Protein AF-A0A972VCJ9-F1 (afdb_monomer)

Solvent-accessible surface area (backbone atoms only — not comparable to full-atom values): 18725 Å² total; per-residue (Å²): 138,86,74,81,69,50,76,70,56,51,54,51,51,51,55,51,44,74,76,28,70,65,58,47,51,54,53,50,50,53,52,50,52,51,52,53,62,70,66,52,82,84,74,77,78,60,74,62,55,61,54,49,53,48,52,52,50,52,49,38,54,71,68,65,64,53,86,78,82,66,80,87,76,95,75,56,68,71,59,53,57,54,52,53,53,56,53,51,52,54,52,52,52,50,51,54,51,50,51,52,53,48,57,68,73,51,82,74,85,86,81,79,92,74,88,81,76,90,72,78,78,67,86,78,72,81,79,89,64,55,53,50,37,36,39,40,38,26,17,78,58,45,73,60,55,53,53,50,50,54,49,50,35,56,74,68,69,36,62,90,34,45,50,77,47,83,50,95,71,34,42,39,35,43,33,52,43,46,58,67,58,51,47,52,52,45,57,60,46,54,80,55,50,86,60,42,82,44,35,35,34,30,43,58,70,84,51,93,88,48,60,51,69,21,50,70,53,47,62,68,57,52,48,51,49,69,67,44,81,51,68,66,60,30,50,53,49,45,53,52,49,23,53,51,36,51,53,54,52,52,55,60,74,59,58,85,77,73,88,79,82,81,86,84,84,88,81,89,76,81,84,79,86,80,82,90,77,79,89,80,81,87,78,88,74,93,68,83,80,65,83,76,51,38,32,39,39,36,39,36,41,33,54,49,87,127

Mean predicted aligned error: 19.42 Å

Radius of gyration: 29.72 Å; Cα contacts (8 Å, |Δi|>4): 244; chains: 1; bounding box: 79×83×61 Å

Nearest PDB structures (foldseek):
  6gre-assembly1_A  TM=2.446E-01  e=2.804E+00  Arabidopsis thaliana
  7pnw-assembly1_I  TM=1.700E-01  e=5.428E+00  Mus musculus
  3j9m-assembly1_AI  TM=1.291E-01  e=6.120E+00  Homo sapiens

Foldseek 3Di:
DPPPDDPVRVVVVVVVVVVDPVSVVVVVVVVVVVVVVVPPDPDDDPPVVVVVVVVVVVVCVVVVVPPPPDDDDVPPPVVVVVVVVVVVVVVVVVVVVVVVVVPVVDDDDDDDDDDDDDDDDDPDDQPLAAWEKEKEFEAQPQVVVVVLLVVQCVVLVQPVQWDWDDDDQKIKIWGKDFLVSVLSSLVSCLVCNVRTPWIWMWGDLSPPPDTQIQIPDHSVLVSVLNPDLDSVVSVVSSVVNSVVVVVVVVVVVPPPPPPDDDDDDDDDDDDDDDDDDDDDDDDDDDDPDDNNRIHTYMYMYGYDDD

Sequence (306 aa):
MDGELDSRQSVELKRLLENSSELRGRLRCLKNVRNLAHHLPREDAPVELSQQIRSMLERKALFGEGLDRSEGTRRVSTVLFQKIRAFAAILALGAVLSLLVYSIVSPVDPASESPVADKKLGPVMPIQGPMRGKLELVCAAMPSVDSFLMRSVQFNDLSSCVQRENLAGRSLYYVSCHREDVKHLLSALNSVWHQFDETAFYVNTGELGEMIRVSGASVSQVASLINEQDVRKRIEHAKLESVRNSMRSATDSGSMMASLEDKMTLSALPPRPMLTSGEPNRTSMSESPEPCDRVELTIVLRQSPM

Structure (mmCIF, N/CA/C/O backbone):
data_AF-A0A972VCJ9-F1
#
_entry.id   AF-A0A972VCJ9-F1
#
loop_
_atom_site.group_PDB
_atom_site.id
_atom_site.type_symbol
_atom_site.label_atom_id
_atom_site.label_alt_id
_atom_site.label_comp_id
_atom_site.label_asym_id
_atom_site.label_entity_id
_atom_site.label_seq_id
_atom_site.pdbx_PDB_ins_code
_atom_site.Cartn_x
_atom_site.Cartn_y
_atom_site.Cartn_z
_atom_site.occupancy
_atom_site.B_iso_or_equiv
_atom_site.auth_seq_id
_atom_site.auth_comp_id
_atom_site.auth_asym_id
_atom_site.auth_atom_id
_atom_site.pdbx_PDB_model_num
ATOM 1 N N . MET A 1 1 ? 14.927 -27.083 -16.682 1.00 70.62 1 MET A N 1
ATOM 2 C CA . MET A 1 1 ? 14.755 -27.326 -15.231 1.00 70.62 1 MET A CA 1
ATOM 3 C C . MET A 1 1 ? 13.668 -28.365 -15.024 1.00 70.62 1 MET A C 1
ATOM 5 O O . MET A 1 1 ? 13.943 -29.343 -14.339 1.00 70.62 1 MET A O 1
ATOM 9 N N . ASP A 1 2 ? 12.545 -28.204 -15.722 1.00 85.06 2 ASP A N 1
ATOM 10 C CA . ASP A 1 2 ? 11.392 -29.120 -15.684 1.00 85.06 2 ASP A CA 1
ATOM 11 C C . ASP A 1 2 ? 11.298 -30.036 -16.917 1.00 85.06 2 ASP A C 1
ATOM 13 O O . ASP A 1 2 ? 10.346 -30.779 -17.088 1.00 85.06 2 ASP A O 1
ATOM 17 N N . GLY A 1 3 ? 12.311 -30.000 -17.790 1.00 87.94 3 GLY A N 1
ATOM 18 C CA . GLY A 1 3 ? 12.356 -30.808 -19.015 1.00 87.94 3 GLY A CA 1
ATOM 19 C C . GLY A 1 3 ? 11.474 -30.294 -20.158 1.00 87.94 3 GLY A C 1
ATOM 20 O O . GLY A 1 3 ? 11.526 -30.862 -21.236 1.00 87.94 3 GLY A O 1
ATOM 21 N N . GLU A 1 4 ? 10.732 -29.202 -19.962 1.00 93.50 4 GLU A N 1
ATOM 22 C CA . GLU A 1 4 ? 9.749 -28.695 -20.937 1.00 93.50 4 GLU A CA 1
ATOM 23 C C . GLU A 1 4 ? 10.330 -27.859 -22.091 1.00 93.50 4 GLU A C 1
ATOM 25 O O . GLU A 1 4 ? 9.592 -27.402 -22.959 1.00 93.50 4 GLU A O 1
ATOM 30 N N . LEU A 1 5 ? 11.643 -27.618 -22.111 1.00 90.06 5 LEU A N 1
ATOM 31 C CA . LEU A 1 5 ? 12.263 -26.811 -23.165 1.00 90.06 5 LEU A CA 1
ATOM 32 C C . LEU A 1 5 ? 12.495 -27.653 -24.419 1.00 90.06 5 LEU A C 1
ATOM 34 O O . LEU A 1 5 ? 13.179 -28.675 -24.359 1.00 90.06 5 LEU A O 1
ATOM 38 N N . ASP A 1 6 ? 12.006 -27.165 -25.558 1.00 94.56 6 ASP A N 1
ATOM 39 C CA . ASP A 1 6 ? 12.301 -27.759 -26.861 1.00 94.56 6 ASP A CA 1
ATOM 40 C C . ASP A 1 6 ? 13.791 -27.594 -27.229 1.00 94.56 6 ASP A C 1
ATOM 42 O O . ASP A 1 6 ? 14.488 -26.667 -26.796 1.00 94.56 6 ASP A O 1
ATOM 46 N N . SER A 1 7 ? 14.280 -28.499 -28.076 1.00 93.44 7 SER A N 1
ATOM 47 C CA . SER A 1 7 ? 15.636 -28.535 -28.623 1.00 93.44 7 SER A CA 1
ATOM 48 C C . SER A 1 7 ? 16.102 -27.164 -29.131 1.00 93.44 7 SER A C 1
ATOM 50 O O . SER A 1 7 ? 17.186 -26.709 -28.756 1.00 93.44 7 SER A O 1
ATOM 52 N N . ARG A 1 8 ? 15.261 -26.441 -29.881 1.00 93.38 8 ARG A N 1
ATOM 53 C CA . ARG A 1 8 ? 15.575 -25.102 -30.403 1.00 93.38 8 ARG A CA 1
ATOM 54 C C . ARG A 1 8 ? 15.705 -24.049 -29.299 1.00 93.38 8 ARG A C 1
ATOM 56 O O . ARG A 1 8 ? 16.649 -23.260 -29.308 1.00 93.38 8 ARG A O 1
ATOM 63 N N . GLN A 1 9 ? 14.799 -24.071 -28.324 1.00 93.25 9 GLN A N 1
ATOM 64 C CA . GLN A 1 9 ? 14.796 -23.139 -27.191 1.00 93.25 9 GLN A CA 1
ATOM 65 C C . GLN A 1 9 ? 16.005 -23.362 -26.276 1.00 93.25 9 GLN A C 1
ATOM 67 O O . GLN A 1 9 ? 16.556 -22.410 -25.728 1.00 93.25 9 GLN A O 1
ATOM 72 N N . SER A 1 10 ? 16.462 -24.611 -26.138 1.00 93.62 10 SER A N 1
ATOM 73 C CA . SER A 1 10 ? 17.645 -24.940 -25.336 1.00 93.62 10 SER A CA 1
ATOM 74 C C . SER A 1 10 ? 18.930 -24.315 -25.899 1.00 93.62 10 SER A C 1
ATOM 76 O O . SER A 1 10 ? 19.763 -23.816 -25.139 1.00 93.62 10 SER A O 1
ATOM 78 N N . VAL A 1 11 ? 19.064 -24.280 -27.229 1.00 96.06 11 VAL A N 1
ATOM 79 C CA . VAL A 1 11 ? 20.208 -23.679 -27.929 1.00 96.06 11 VAL A CA 1
ATOM 80 C C . VAL A 1 11 ? 20.182 -22.156 -27.799 1.00 96.06 11 VAL A C 1
ATOM 82 O O . VAL A 1 11 ? 21.208 -21.542 -27.509 1.00 96.06 11 VAL A O 1
ATOM 85 N N . GLU A 1 12 ? 19.008 -21.543 -27.943 1.00 94.88 12 GLU A N 1
ATOM 86 C CA . GLU A 1 12 ? 18.836 -20.098 -27.777 1.00 94.88 12 GLU A CA 1
ATOM 87 C C . GLU A 1 12 ? 19.104 -19.652 -26.334 1.00 94.88 12 GLU A C 1
ATOM 89 O O . GLU A 1 12 ? 19.858 -18.706 -26.102 1.00 94.88 12 GLU A O 1
ATOM 94 N N . LEU A 1 13 ? 18.583 -20.392 -25.352 1.00 93.75 13 LEU A N 1
ATOM 95 C CA . LEU A 1 13 ? 18.849 -20.148 -23.937 1.00 93.75 13 LEU A CA 1
ATOM 96 C C . LEU A 1 13 ? 20.347 -20.269 -23.622 1.00 93.75 13 LEU A C 1
ATOM 98 O O . LEU A 1 13 ? 20.883 -19.461 -22.863 1.00 93.75 13 LEU A O 1
ATOM 102 N N . LYS A 1 14 ? 21.044 -21.242 -24.225 1.00 95.19 14 LYS A N 1
ATOM 103 C CA . LYS A 1 14 ? 22.497 -21.397 -24.075 1.00 95.19 14 LYS A CA 1
ATOM 104 C C . LYS A 1 14 ? 23.247 -20.179 -24.617 1.00 95.19 14 LYS A C 1
ATOM 106 O O . LYS A 1 14 ? 24.113 -19.651 -23.923 1.00 95.19 14 LYS A O 1
ATOM 111 N N . ARG A 1 15 ? 22.846 -19.668 -25.784 1.00 96.38 15 ARG A N 1
ATOM 112 C CA . ARG A 1 15 ? 23.409 -18.440 -26.363 1.00 96.38 15 ARG A CA 1
ATOM 113 C C . ARG A 1 15 ? 23.155 -17.212 -25.479 1.00 96.38 15 ARG A C 1
ATOM 115 O O . ARG A 1 15 ? 24.045 -16.388 -25.287 1.00 96.38 15 ARG A O 1
ATOM 122 N N . LEU A 1 16 ? 21.958 -17.089 -24.904 1.00 94.69 16 LEU A N 1
ATOM 123 C CA . LEU A 1 16 ? 21.617 -15.997 -23.984 1.00 94.69 16 LEU A CA 1
ATOM 124 C C . LEU A 1 16 ? 22.402 -16.072 -22.664 1.00 94.69 16 LEU A C 1
ATOM 126 O O . LEU A 1 16 ? 22.787 -15.040 -22.114 1.00 94.69 16 LEU A O 1
ATOM 130 N N . LEU A 1 17 ? 22.681 -17.282 -22.173 1.00 95.19 17 LEU A N 1
ATOM 131 C CA . LEU A 1 17 ? 23.491 -17.513 -20.973 1.00 95.19 17 LEU A CA 1
ATOM 132 C C . LEU A 1 17 ? 24.969 -17.148 -21.166 1.00 95.19 17 LEU A C 1
ATOM 134 O O . LEU A 1 17 ? 25.609 -16.717 -20.205 1.00 95.19 17 LEU A O 1
ATOM 138 N N . GLU A 1 18 ? 25.510 -17.311 -22.374 1.00 96.06 18 GLU A N 1
ATOM 139 C CA . GLU A 1 18 ? 26.882 -16.903 -22.703 1.00 96.06 18 GLU A CA 1
ATOM 140 C C . GLU A 1 18 ? 27.021 -15.374 -22.718 1.00 96.06 18 GLU A C 1
ATOM 142 O O . GLU A 1 18 ? 27.973 -14.838 -22.148 1.00 96.06 18 GLU A O 1
ATOM 147 N N . ASN A 1 19 ? 26.026 -14.668 -23.264 1.00 96.25 19 ASN A N 1
ATOM 148 C CA . ASN A 1 19 ? 26.069 -13.211 -23.412 1.00 96.25 19 ASN A CA 1
ATOM 149 C C . ASN A 1 19 ? 25.656 -12.429 -22.152 1.00 96.25 19 ASN A C 1
ATOM 151 O O . ASN A 1 19 ? 26.094 -11.296 -21.973 1.00 96.25 19 ASN A O 1
ATOM 155 N N . SER A 1 20 ? 24.829 -12.998 -21.267 1.00 95.19 20 SER A N 1
ATOM 156 C CA . SER A 1 20 ? 24.321 -12.299 -20.077 1.00 95.19 20 SER A CA 1
ATOM 157 C C . SER A 1 20 ? 24.837 -12.918 -18.775 1.00 95.19 20 SER A C 1
ATOM 159 O O . SER A 1 20 ? 24.537 -14.062 -18.419 1.00 95.19 20 SER A O 1
ATOM 161 N N . SER A 1 21 ? 25.604 -12.143 -18.004 1.00 92.69 21 SER A N 1
ATOM 162 C CA . SER A 1 21 ? 25.988 -12.500 -16.628 1.00 92.69 21 SER A CA 1
ATOM 163 C C . SER A 1 21 ? 24.793 -12.491 -15.668 1.00 92.69 21 SER A C 1
ATOM 165 O O . SER A 1 21 ? 24.745 -13.308 -14.747 1.00 92.69 21 SER A O 1
ATOM 167 N N . GLU A 1 22 ? 23.799 -11.636 -15.912 1.00 92.81 22 GLU A N 1
ATOM 168 C CA . GLU A 1 22 ? 22.601 -11.517 -15.081 1.00 92.81 22 GLU A CA 1
ATOM 169 C C . GLU A 1 22 ? 21.722 -12.774 -15.160 1.00 92.81 22 GLU A C 1
ATOM 171 O O . GLU A 1 22 ? 21.325 -13.323 -14.128 1.00 92.81 22 GLU A O 1
ATOM 176 N N . LEU A 1 23 ? 21.490 -13.301 -16.370 1.00 92.56 23 LEU A N 1
ATOM 177 C CA . LEU A 1 23 ? 20.740 -14.548 -16.570 1.00 92.56 23 LEU A CA 1
ATOM 178 C C . LEU A 1 23 ? 21.417 -15.735 -15.871 1.00 92.56 23 LEU A C 1
ATOM 180 O O . LEU A 1 23 ? 20.740 -16.555 -15.246 1.00 92.56 23 LEU A O 1
ATOM 184 N N . ARG A 1 24 ? 22.756 -15.800 -15.894 1.00 95.75 24 ARG A N 1
ATOM 185 C CA . ARG A 1 24 ? 23.522 -16.812 -15.145 1.00 95.75 24 ARG A CA 1
ATOM 186 C C . ARG A 1 24 ? 23.323 -16.677 -13.635 1.00 95.75 24 ARG A C 1
ATOM 188 O O . ARG A 1 24 ? 23.184 -17.694 -12.953 1.00 95.75 24 ARG A O 1
ATOM 195 N N . GLY A 1 25 ? 23.283 -15.447 -13.121 1.00 92.12 25 GLY A N 1
ATOM 196 C CA . GLY A 1 25 ? 23.000 -15.160 -11.713 1.00 92.12 25 GLY A CA 1
ATOM 197 C C . GLY A 1 25 ? 21.607 -15.631 -11.291 1.00 92.12 25 GLY A C 1
ATOM 198 O O . GLY A 1 25 ? 21.477 -16.386 -10.324 1.00 92.12 25 GLY A O 1
ATOM 199 N N . ARG A 1 26 ? 20.573 -15.275 -12.062 1.00 94.56 26 ARG A N 1
ATOM 200 C CA . ARG A 1 26 ? 19.185 -15.697 -11.802 1.00 94.56 26 ARG A CA 1
ATOM 201 C C . ARG A 1 26 ? 19.027 -17.219 -11.863 1.00 94.56 26 ARG A C 1
ATOM 203 O O . ARG A 1 26 ? 18.421 -17.808 -10.971 1.00 94.56 26 ARG A O 1
ATOM 210 N N . LEU A 1 27 ? 19.640 -17.875 -12.853 1.00 94.88 27 LEU A N 1
ATOM 211 C CA . LEU A 1 27 ? 19.605 -19.335 -12.989 1.00 94.88 27 LEU A CA 1
ATOM 212 C C . LEU A 1 27 ? 20.308 -20.036 -11.815 1.00 94.88 27 LEU A C 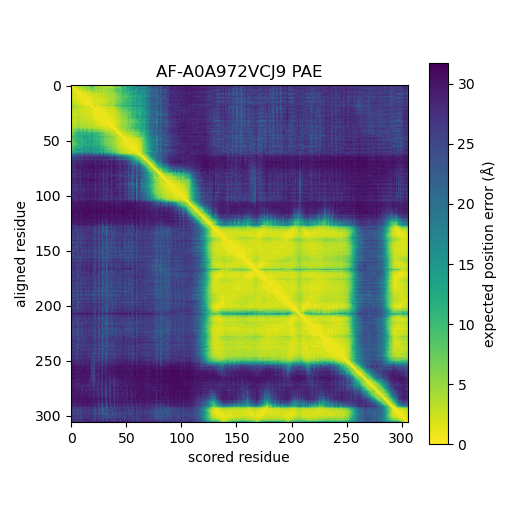1
ATOM 214 O O . LEU A 1 27 ? 19.833 -21.067 -11.338 1.00 94.88 27 LEU A O 1
ATOM 218 N N . ARG A 1 28 ? 21.406 -19.463 -11.304 1.00 95.12 28 ARG A N 1
ATOM 219 C CA . ARG A 1 28 ? 22.078 -19.949 -10.089 1.00 95.12 28 ARG A CA 1
ATOM 220 C C . ARG A 1 28 ? 21.180 -19.813 -8.856 1.00 95.12 28 ARG A C 1
ATOM 222 O O . ARG A 1 28 ? 21.082 -20.764 -8.089 1.00 95.12 28 ARG A O 1
ATOM 229 N N . CYS A 1 29 ? 20.492 -18.682 -8.698 1.00 93.00 29 CYS A N 1
ATOM 230 C CA . CYS A 1 29 ? 19.546 -18.474 -7.600 1.00 93.00 29 CYS A CA 1
ATOM 231 C C . CYS A 1 29 ? 18.404 -19.504 -7.633 1.00 93.00 29 CYS A C 1
ATOM 233 O O . CYS A 1 29 ? 18.160 -20.183 -6.638 1.00 93.00 29 CYS A O 1
ATOM 235 N N . LEU A 1 30 ? 17.782 -19.718 -8.799 1.00 94.69 30 LEU A N 1
ATOM 236 C CA . LEU A 1 30 ? 16.722 -20.722 -8.966 1.00 94.69 30 LEU A CA 1
ATOM 237 C C . LEU A 1 30 ? 17.204 -22.146 -8.664 1.00 94.69 30 LEU A C 1
ATOM 239 O O . LEU A 1 30 ? 16.500 -22.907 -8.002 1.00 94.69 30 LEU A O 1
ATOM 243 N N . LYS A 1 31 ? 18.421 -22.505 -9.094 1.00 94.62 31 LYS A N 1
ATOM 244 C CA . LYS A 1 31 ? 19.044 -23.790 -8.736 1.00 94.62 31 LYS A CA 1
ATOM 245 C C . LYS A 1 31 ? 19.214 -23.943 -7.225 1.00 94.62 31 LYS A C 1
ATOM 247 O O . LYS A 1 31 ? 18.927 -25.012 -6.697 1.00 94.62 31 LYS A O 1
ATOM 252 N N . ASN A 1 32 ? 19.640 -22.887 -6.536 1.00 94.12 32 ASN A N 1
ATOM 253 C CA . ASN A 1 32 ? 19.811 -22.910 -5.086 1.00 94.12 32 ASN A CA 1
ATOM 254 C C . ASN A 1 32 ? 18.469 -23.067 -4.360 1.00 94.12 32 ASN A C 1
ATOM 256 O O . ASN A 1 32 ? 18.370 -23.901 -3.466 1.00 94.12 32 ASN A O 1
ATOM 260 N N . VAL A 1 33 ? 17.431 -22.332 -4.775 1.00 94.31 33 VAL A N 1
ATOM 261 C CA . VAL A 1 33 ? 16.077 -22.454 -4.206 1.00 94.31 33 VAL A CA 1
ATOM 262 C C . VAL A 1 33 ? 15.516 -23.856 -4.423 1.00 94.31 33 VAL A C 1
ATOM 264 O O . VAL A 1 33 ? 15.003 -24.459 -3.485 1.00 94.31 33 VAL A O 1
ATOM 267 N N . ARG A 1 34 ? 15.662 -24.418 -5.630 1.00 94.25 34 ARG A N 1
ATOM 268 C CA . ARG A 1 34 ? 15.247 -25.798 -5.913 1.00 94.25 34 ARG A CA 1
ATOM 269 C C . ARG A 1 34 ? 15.977 -26.796 -5.022 1.00 94.25 34 ARG A C 1
ATOM 271 O O . ARG A 1 34 ? 15.338 -27.691 -4.478 1.00 94.25 34 ARG A O 1
ATOM 278 N N . ASN A 1 35 ? 17.295 -26.652 -4.883 1.00 96.00 35 ASN A N 1
ATOM 279 C CA . ASN A 1 35 ? 18.071 -27.515 -4.003 1.00 96.00 35 ASN A CA 1
ATOM 280 C C . ASN A 1 35 ? 17.563 -27.400 -2.567 1.00 96.00 35 ASN A C 1
ATOM 282 O O . ASN A 1 35 ? 17.294 -28.428 -1.962 1.00 96.00 35 ASN A O 1
ATOM 286 N N . LEU A 1 36 ? 17.344 -26.189 -2.049 1.00 93.50 36 LEU A N 1
ATOM 287 C CA . LEU A 1 36 ? 16.796 -25.990 -0.708 1.00 93.50 36 LEU A CA 1
ATOM 288 C C . LEU A 1 36 ? 15.432 -26.680 -0.551 1.00 93.50 36 LEU A C 1
ATOM 290 O O . LEU A 1 36 ? 15.233 -27.434 0.393 1.00 93.50 36 LEU A O 1
ATOM 294 N N . ALA A 1 37 ? 14.535 -26.499 -1.523 1.00 94.12 37 ALA A N 1
ATOM 295 C CA . ALA A 1 37 ? 13.215 -27.120 -1.526 1.00 94.12 37 ALA A CA 1
ATOM 296 C C . ALA A 1 37 ? 13.275 -28.658 -1.581 1.00 94.12 37 ALA A C 1
ATOM 298 O O . ALA A 1 37 ? 12.438 -29.322 -0.981 1.00 94.12 37 ALA A O 1
ATOM 299 N N . HIS A 1 38 ? 14.259 -29.240 -2.275 1.00 93.50 38 HIS A N 1
ATOM 300 C CA . HIS A 1 38 ? 14.477 -30.693 -2.296 1.00 93.50 38 HIS A CA 1
ATOM 301 C C . HIS A 1 38 ? 15.065 -31.248 -0.992 1.00 93.50 38 HIS A C 1
ATOM 303 O O . HIS A 1 38 ? 14.897 -32.436 -0.735 1.00 93.50 38 HIS A O 1
ATOM 309 N N . HIS A 1 39 ? 15.732 -30.421 -0.182 1.00 94.00 39 HIS A N 1
ATOM 310 C CA . HIS A 1 39 ? 16.271 -30.823 1.124 1.00 94.00 39 HIS A CA 1
ATOM 311 C C . HIS A 1 39 ? 15.307 -30.547 2.283 1.00 94.00 39 HIS A C 1
ATOM 313 O O . HIS A 1 39 ? 15.638 -30.860 3.425 1.00 94.00 39 HIS A O 1
ATOM 319 N N . LEU A 1 40 ? 14.131 -29.967 2.020 1.00 93.44 40 LEU A N 1
ATOM 320 C CA . LEU A 1 40 ? 13.117 -29.832 3.056 1.00 93.44 40 LEU A CA 1
ATOM 321 C C . LEU A 1 40 ? 12.698 -31.232 3.532 1.00 93.44 40 LEU A C 1
ATOM 323 O O . LEU A 1 40 ? 12.407 -32.093 2.692 1.00 93.44 40 LEU A O 1
ATOM 327 N N . PRO A 1 41 ? 12.681 -31.480 4.854 1.00 90.50 41 PRO A N 1
ATOM 328 C CA . PRO A 1 41 ? 12.257 -32.759 5.392 1.00 90.50 41 PRO A CA 1
ATOM 329 C C . PRO A 1 41 ? 10.816 -33.019 4.961 1.00 90.50 41 PRO A C 1
ATOM 331 O O . PRO A 1 41 ? 9.928 -32.186 5.143 1.00 90.50 41 PRO A O 1
ATOM 334 N N . ARG A 1 42 ? 10.593 -34.181 4.351 1.00 88.00 42 ARG A N 1
ATOM 335 C CA . ARG A 1 42 ? 9.245 -34.691 4.123 1.00 88.00 42 ARG A CA 1
ATOM 336 C C . ARG A 1 42 ? 8.791 -35.305 5.432 1.00 88.00 42 ARG A C 1
ATOM 338 O O . ARG A 1 42 ? 9.155 -36.434 5.738 1.00 88.00 42 ARG A O 1
ATOM 345 N N . GLU A 1 43 ? 8.091 -34.514 6.226 1.00 88.50 43 GLU A N 1
ATOM 346 C CA . GLU A 1 43 ? 7.418 -35.016 7.413 1.00 88.50 43 GLU A CA 1
ATOM 347 C C . GLU A 1 43 ? 6.144 -35.736 6.968 1.00 88.50 43 GLU A C 1
ATOM 349 O O . GLU A 1 43 ? 5.356 -35.198 6.182 1.00 88.50 43 GLU A O 1
ATOM 354 N N . ASP A 1 44 ? 5.979 -36.983 7.406 1.00 88.50 44 ASP A N 1
ATOM 355 C CA . ASP A 1 44 ? 4.763 -37.734 7.135 1.00 88.50 44 ASP A CA 1
ATOM 356 C C . ASP A 1 44 ? 3.585 -37.023 7.799 1.00 88.50 44 ASP A C 1
ATOM 358 O O . ASP A 1 44 ? 3.661 -36.591 8.952 1.00 88.50 44 ASP A O 1
ATOM 362 N N . ALA A 1 45 ? 2.482 -36.883 7.063 1.00 87.12 45 ALA A N 1
ATOM 363 C CA . ALA A 1 45 ? 1.296 -36.248 7.610 1.00 87.12 45 ALA A CA 1
ATOM 364 C C . ALA A 1 45 ? 0.849 -37.013 8.872 1.00 87.12 45 ALA A C 1
ATOM 366 O O . ALA A 1 45 ? 0.694 -38.239 8.806 1.00 87.12 45 ALA A O 1
ATOM 367 N N . PRO A 1 46 ? 0.617 -36.331 10.011 1.00 89.44 46 PRO A N 1
ATOM 368 C CA . PRO A 1 46 ? 0.171 -36.995 11.226 1.00 89.44 46 PRO A CA 1
ATOM 369 C C . PRO A 1 46 ? -1.111 -37.778 10.940 1.00 89.44 46 PRO A C 1
ATOM 371 O O . PRO A 1 46 ? -2.049 -37.261 10.331 1.00 89.44 46 PRO A O 1
ATOM 374 N N . VAL A 1 47 ? -1.148 -39.040 11.375 1.00 90.00 47 VAL A N 1
ATOM 375 C CA . VAL A 1 47 ? -2.227 -40.000 11.059 1.00 90.00 47 VAL A CA 1
ATOM 376 C C . VAL A 1 47 ? -3.606 -39.446 11.443 1.00 90.00 47 VAL A C 1
ATOM 378 O O . VAL A 1 47 ? -4.616 -39.720 10.791 1.00 90.00 47 VAL A O 1
ATOM 381 N N . GLU A 1 48 ? -3.631 -38.585 12.454 1.00 92.75 48 GLU A N 1
ATOM 382 C CA . GLU A 1 48 ? -4.810 -37.908 12.975 1.00 92.75 48 GLU A CA 1
ATOM 383 C C . GLU A 1 48 ? -5.428 -36.898 11.993 1.00 92.75 48 GLU A C 1
ATOM 385 O O . GLU A 1 48 ? -6.650 -36.765 11.959 1.00 92.75 48 GLU A O 1
ATOM 390 N N . LEU A 1 49 ? -4.644 -36.266 11.105 1.00 90.56 49 LEU A N 1
ATOM 391 C CA . LEU A 1 49 ? -5.185 -35.366 10.074 1.00 90.56 49 LEU A CA 1
ATOM 392 C C . LEU A 1 49 ? -6.113 -36.102 9.107 1.00 90.56 49 LEU A C 1
ATOM 394 O O . LEU A 1 49 ? -7.135 -35.556 8.701 1.00 90.56 49 LEU A O 1
ATOM 398 N N . SER A 1 50 ? -5.803 -37.354 8.764 1.00 92.25 50 SER A N 1
ATOM 399 C CA . SER A 1 50 ? -6.675 -38.151 7.894 1.00 92.25 50 SER A CA 1
ATOM 400 C C . SER A 1 50 ? -8.033 -38.424 8.552 1.00 92.25 50 SER A C 1
ATOM 402 O O . SER A 1 50 ? -9.074 -38.357 7.894 1.00 92.25 50 SER A O 1
ATOM 404 N N . GLN A 1 51 ? -8.035 -38.653 9.869 1.00 93.06 51 GLN A N 1
ATOM 405 C CA . GLN A 1 51 ? -9.244 -38.872 10.659 1.00 93.06 51 GLN A CA 1
ATOM 406 C C . GLN A 1 51 ? -10.027 -37.570 10.850 1.00 93.06 51 GLN A C 1
ATOM 408 O O . GLN A 1 51 ? -11.250 -37.568 10.713 1.00 93.06 51 GLN A O 1
ATOM 413 N N . GLN A 1 52 ? -9.342 -36.447 11.077 1.00 93.81 52 GLN A N 1
ATOM 414 C CA . GLN A 1 52 ? -9.968 -35.128 11.138 1.00 93.81 52 GLN A CA 1
ATOM 415 C C . GLN A 1 52 ? -10.623 -34.760 9.806 1.00 93.81 52 GLN A C 1
ATOM 417 O O . GLN A 1 52 ? -11.806 -34.434 9.795 1.00 93.81 52 GLN A O 1
ATOM 422 N N . ILE A 1 53 ? -9.922 -34.901 8.677 1.00 92.50 53 ILE A N 1
ATOM 423 C CA . ILE A 1 53 ? -10.491 -34.639 7.346 1.00 92.50 53 ILE A CA 1
ATOM 424 C C . ILE A 1 53 ? -11.701 -35.544 7.095 1.00 92.50 53 ILE A C 1
ATOM 426 O O . ILE A 1 53 ? -12.737 -35.068 6.634 1.00 92.50 53 ILE A O 1
ATOM 430 N N . ARG A 1 54 ? -11.611 -36.831 7.453 1.00 93.81 54 ARG A N 1
ATOM 431 C CA . ARG A 1 54 ? -12.731 -37.769 7.334 1.00 93.81 54 ARG A CA 1
ATOM 432 C C . ARG A 1 54 ? -13.926 -37.343 8.185 1.00 93.81 54 ARG A C 1
ATOM 434 O O . ARG A 1 54 ? -15.026 -37.256 7.656 1.00 93.81 54 ARG A O 1
ATOM 441 N N . SER A 1 55 ? -13.715 -37.003 9.455 1.00 92.44 55 SER A N 1
ATOM 442 C CA . SER A 1 55 ? -14.788 -36.529 10.338 1.00 92.44 55 SER A CA 1
ATOM 443 C C . SER A 1 55 ? -15.388 -35.195 9.878 1.00 92.44 55 SER A C 1
ATOM 445 O O . SER A 1 55 ? -16.595 -35.001 9.995 1.00 92.44 55 SER A O 1
ATOM 447 N N . MET A 1 56 ? -14.591 -34.289 9.299 1.00 87.94 56 MET A N 1
ATOM 448 C CA . MET A 1 56 ? -15.087 -33.042 8.711 1.00 87.94 56 MET A CA 1
ATOM 449 C C . MET A 1 56 ? -15.923 -33.304 7.457 1.00 87.94 56 MET A C 1
ATOM 451 O O . MET A 1 56 ? -16.950 -32.655 7.276 1.00 87.94 56 MET A O 1
ATOM 455 N N . LEU A 1 57 ? -15.526 -34.262 6.615 1.00 88.81 57 LEU A N 1
ATOM 456 C CA . LEU A 1 57 ? -16.297 -34.679 5.442 1.00 88.81 57 LEU A CA 1
ATOM 457 C C . LEU A 1 57 ? -17.584 -35.411 5.832 1.00 88.81 57 LEU A C 1
ATOM 459 O O . LEU A 1 57 ? -18.627 -35.125 5.256 1.00 88.81 57 LEU A O 1
ATOM 463 N N . GLU A 1 58 ? -17.541 -36.295 6.829 1.00 92.19 58 GLU A N 1
ATOM 464 C CA . GLU A 1 58 ? -18.721 -36.974 7.377 1.00 92.19 58 GLU A CA 1
ATOM 465 C C . GLU A 1 58 ? -19.678 -35.960 8.009 1.00 92.19 58 GLU A C 1
ATOM 467 O O . GLU A 1 58 ? -20.869 -35.969 7.716 1.00 92.19 58 GLU A O 1
ATOM 472 N N . ARG A 1 59 ? -19.157 -35.006 8.789 1.00 85.44 59 ARG A N 1
ATOM 473 C CA . ARG A 1 59 ? -19.937 -33.896 9.343 1.00 85.44 59 ARG A CA 1
ATOM 474 C C . ARG A 1 59 ? -20.570 -33.060 8.229 1.00 85.44 59 ARG A C 1
ATOM 476 O O . ARG A 1 59 ? -21.766 -32.796 8.285 1.00 85.44 59 ARG A O 1
ATOM 483 N N . LYS A 1 60 ? -19.802 -32.668 7.210 1.00 80.00 60 LYS A N 1
ATOM 484 C CA . LYS A 1 60 ? -20.306 -31.865 6.087 1.00 80.00 60 LYS A CA 1
ATOM 485 C C . LYS A 1 60 ? -21.359 -32.615 5.262 1.00 80.00 60 LYS A C 1
ATOM 487 O O . LYS A 1 60 ? -22.361 -32.021 4.877 1.00 80.00 60 LYS A O 1
ATOM 492 N N . ALA A 1 61 ? -21.179 -33.921 5.064 1.00 80.94 61 ALA A N 1
ATOM 493 C CA . ALA A 1 61 ? -22.162 -34.785 4.418 1.00 80.94 61 ALA A CA 1
ATOM 494 C C . ALA A 1 61 ? -23.448 -34.933 5.254 1.00 80.94 61 ALA A C 1
ATOM 496 O O . ALA A 1 61 ? -24.544 -34.877 4.702 1.00 80.94 61 ALA A O 1
ATOM 497 N N . LEU A 1 62 ? -23.330 -35.070 6.580 1.00 80.81 62 LEU A N 1
ATOM 498 C CA . LEU A 1 62 ? -24.469 -35.185 7.499 1.00 80.81 62 LEU A CA 1
ATOM 499 C C . LEU A 1 62 ? -25.260 -33.882 7.646 1.00 80.81 62 LEU A C 1
ATOM 501 O O . LEU A 1 62 ? -26.476 -33.928 7.802 1.00 80.81 62 LEU A O 1
ATOM 505 N N . PHE A 1 63 ? -24.602 -32.724 7.563 1.00 79.69 63 PHE A N 1
ATOM 506 C CA . PHE A 1 63 ? -25.279 -31.425 7.593 1.00 79.69 63 PHE A CA 1
ATOM 507 C C . PHE A 1 63 ? -26.053 -31.102 6.309 1.00 79.69 63 PHE A C 1
ATOM 509 O O . PHE A 1 63 ? -26.619 -30.016 6.206 1.00 79.69 63 PHE A O 1
ATOM 516 N N . GLY A 1 64 ? -26.107 -32.016 5.332 1.00 55.59 64 GLY A N 1
ATOM 517 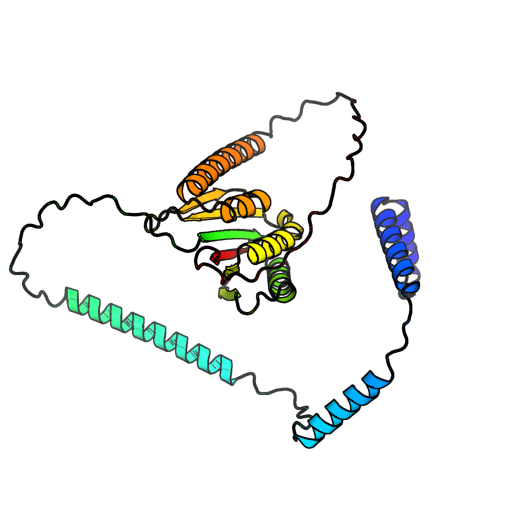C CA . GLY A 1 64 ? -26.857 -31.789 4.100 1.00 55.59 64 GLY A CA 1
ATOM 518 C C . GLY A 1 64 ? -26.313 -30.620 3.279 1.00 55.59 64 GLY A C 1
ATOM 519 O O . GLY A 1 64 ? -26.942 -30.216 2.306 1.00 55.59 64 GLY A O 1
ATOM 520 N N . GLU A 1 65 ? -25.113 -30.128 3.606 1.00 53.34 65 GLU A N 1
ATOM 521 C CA . GLU A 1 65 ? -24.310 -29.261 2.748 1.00 53.34 65 GLU A CA 1
ATOM 522 C C . GLU A 1 65 ? -23.642 -30.150 1.691 1.00 53.34 65 GLU A C 1
ATOM 524 O O . GLU A 1 65 ? -22.420 -30.219 1.520 1.00 53.34 65 GLU A O 1
ATOM 529 N N . GLY A 1 66 ? -24.508 -30.926 1.033 1.00 52.31 66 GLY A N 1
ATOM 530 C CA . GLY A 1 66 ? -24.192 -31.700 -0.133 1.00 52.31 66 GLY A CA 1
ATOM 531 C C . GLY A 1 66 ? -23.549 -30.782 -1.150 1.00 52.31 66 GLY A C 1
ATOM 532 O O . GLY A 1 66 ? -23.760 -29.571 -1.178 1.00 52.31 66 GLY A O 1
ATOM 533 N N . LEU A 1 67 ? -22.712 -31.402 -1.960 1.00 51.44 67 LEU A N 1
ATOM 534 C CA . LEU A 1 67 ? -22.121 -30.844 -3.152 1.00 51.44 67 LEU A CA 1
ATOM 535 C C . LEU A 1 67 ? -23.216 -30.241 -4.050 1.00 51.44 67 LEU A C 1
ATOM 537 O O . LEU A 1 67 ? -23.597 -30.848 -5.045 1.00 51.44 67 LEU A O 1
ATOM 541 N N . ASP A 1 68 ? -23.648 -29.012 -3.769 1.00 48.09 68 ASP A N 1
ATOM 542 C CA . ASP A 1 68 ? -24.197 -28.096 -4.761 1.00 48.09 68 ASP A CA 1
ATOM 543 C C . ASP A 1 68 ? -23.027 -27.652 -5.638 1.00 48.09 68 ASP A C 1
ATOM 545 O O . ASP A 1 68 ? -22.585 -26.504 -5.688 1.00 48.09 68 ASP A O 1
ATOM 549 N N . ARG A 1 69 ? -22.499 -28.635 -6.365 1.00 50.78 69 ARG A N 1
ATOM 550 C CA . ARG A 1 69 ? -21.814 -28.427 -7.620 1.00 50.78 69 ARG A CA 1
ATOM 551 C C . ARG A 1 69 ? -22.900 -28.159 -8.657 1.00 50.78 69 ARG A C 1
ATOM 553 O O . ARG A 1 69 ? -23.201 -28.999 -9.493 1.00 50.78 69 ARG A O 1
ATOM 560 N N . SER A 1 70 ? -23.456 -26.954 -8.595 1.00 41.56 70 SER A N 1
ATOM 561 C CA . SER A 1 70 ? -23.865 -26.236 -9.792 1.00 41.56 70 SER A CA 1
ATOM 562 C C . SER A 1 70 ? -23.217 -24.865 -9.750 1.00 41.56 70 SER A C 1
ATOM 564 O O . SER A 1 70 ? -23.641 -23.933 -9.067 1.00 41.56 70 SER A O 1
ATOM 566 N N . GLU A 1 71 ? -22.151 -24.770 -10.527 1.00 51.44 71 GLU A N 1
ATOM 567 C CA . GLU A 1 71 ? -21.713 -23.540 -11.150 1.00 51.44 71 GLU A CA 1
ATOM 568 C C . GLU A 1 71 ? -22.912 -22.797 -11.773 1.00 51.44 71 GLU A C 1
ATOM 570 O O . GLU A 1 71 ? -23.861 -23.405 -12.266 1.00 51.44 71 GLU A O 1
ATOM 575 N N . GLY A 1 72 ? -22.839 -21.464 -11.765 1.00 46.25 72 GLY A N 1
ATOM 576 C CA . GLY A 1 72 ? -23.593 -20.606 -12.680 1.00 46.25 72 GLY A CA 1
ATOM 577 C C . GLY A 1 72 ? -25.060 -20.353 -12.333 1.00 46.25 72 GLY A C 1
ATOM 578 O O . GLY A 1 72 ? -25.933 -21.016 -12.866 1.00 46.25 72 GLY A O 1
ATOM 579 N N . THR A 1 73 ? -25.338 -19.323 -11.518 1.00 45.62 73 THR A N 1
ATOM 580 C CA . THR A 1 73 ? -26.475 -18.364 -11.695 1.00 45.62 73 THR A CA 1
ATOM 581 C C . THR A 1 73 ? -26.678 -17.403 -10.516 1.00 45.62 73 THR A C 1
ATOM 583 O O . THR A 1 73 ? -27.485 -16.483 -10.604 1.00 45.62 73 THR A O 1
ATOM 586 N N . ARG A 1 74 ? -25.891 -17.471 -9.436 1.00 45.62 74 ARG A N 1
ATOM 587 C CA . ARG A 1 74 ? -25.959 -16.485 -8.333 1.00 45.62 74 ARG A CA 1
ATOM 588 C C . ARG A 1 74 ? -25.109 -15.223 -8.565 1.00 45.62 74 ARG A C 1
ATOM 590 O O . ARG A 1 74 ? -24.486 -14.701 -7.649 1.00 45.62 74 ARG A O 1
ATOM 597 N N . ARG A 1 75 ? -25.067 -14.726 -9.808 1.00 45.34 75 ARG A N 1
ATOM 598 C CA . ARG A 1 75 ? -24.322 -13.506 -10.199 1.00 45.34 75 ARG A CA 1
ATOM 599 C C . ARG A 1 75 ? -25.188 -12.385 -10.785 1.00 45.34 75 ARG A C 1
ATOM 601 O O . ARG A 1 75 ? -24.641 -11.390 -11.241 1.00 45.34 75 ARG A O 1
ATOM 608 N N . VAL A 1 76 ? -26.519 -12.516 -10.767 1.00 49.53 76 VAL A N 1
ATOM 609 C CA . VAL A 1 76 ? -27.424 -11.511 -11.369 1.00 49.53 76 VAL A CA 1
ATOM 610 C C . VAL A 1 76 ? -28.102 -10.611 -10.325 1.00 49.53 76 VAL A C 1
ATOM 612 O O . VAL A 1 76 ? -28.405 -9.455 -10.619 1.00 49.53 76 VAL A O 1
ATOM 615 N N . SER A 1 77 ? -28.288 -11.063 -9.080 1.00 52.12 77 SER A N 1
ATOM 616 C CA . SER A 1 77 ? -29.022 -10.269 -8.079 1.00 52.12 77 SER A CA 1
ATOM 617 C C . SER A 1 77 ? -28.215 -9.108 -7.485 1.00 52.12 77 SER A C 1
ATOM 619 O O . SER A 1 77 ? -28.794 -8.078 -7.147 1.00 52.12 77 SER A O 1
ATOM 621 N N . THR A 1 78 ? -26.884 -9.201 -7.413 1.00 47.59 78 THR A N 1
ATOM 622 C CA . THR A 1 78 ? -26.047 -8.108 -6.882 1.00 47.59 78 THR A CA 1
ATOM 623 C C . THR A 1 78 ? -25.859 -6.958 -7.874 1.00 47.59 78 THR A C 1
ATOM 625 O O . THR A 1 78 ? -25.654 -5.820 -7.455 1.00 47.59 78 THR A O 1
ATOM 628 N N . VAL A 1 79 ? -26.016 -7.207 -9.178 1.00 54.38 79 VAL A N 1
ATOM 629 C CA . VAL A 1 79 ? -25.950 -6.160 -10.212 1.00 54.38 79 VAL A CA 1
ATOM 630 C C . VAL A 1 79 ? -27.259 -5.359 -10.275 1.00 54.38 79 VAL A C 1
ATOM 632 O O . VAL A 1 79 ? -27.239 -4.153 -10.519 1.00 54.38 79 VAL A O 1
ATOM 635 N N . LEU A 1 80 ? -28.408 -5.987 -9.993 1.00 51.03 80 LEU A N 1
ATOM 636 C CA . LEU A 1 80 ? -29.708 -5.301 -9.951 1.00 51.03 80 LEU A CA 1
ATOM 637 C C . LEU A 1 80 ? -29.831 -4.355 -8.745 1.00 51.03 80 LEU A C 1
ATOM 639 O O . LEU A 1 80 ? -30.296 -3.227 -8.904 1.00 51.03 80 LEU A O 1
ATOM 643 N N . PHE A 1 81 ? -29.328 -4.745 -7.569 1.00 57.88 81 PHE A N 1
ATOM 644 C CA . PHE A 1 81 ? -29.307 -3.862 -6.394 1.00 57.88 81 PHE A CA 1
ATOM 645 C C . PHE A 1 81 ? -28.393 -2.639 -6.573 1.00 57.88 81 PHE A C 1
ATOM 647 O O . PHE A 1 81 ? -28.716 -1.552 -6.092 1.00 57.88 81 PHE A O 1
ATOM 654 N N . GLN A 1 82 ? -27.283 -2.777 -7.306 1.00 60.19 82 GLN A N 1
ATOM 655 C CA . GLN A 1 82 ? -26.425 -1.635 -7.641 1.00 60.19 82 GLN A CA 1
ATOM 656 C C . GLN A 1 82 ? -27.108 -0.658 -8.614 1.00 60.19 82 GLN A C 1
ATOM 658 O O . GLN A 1 82 ? -26.962 0.554 -8.456 1.00 60.19 82 GLN A O 1
ATOM 663 N N . LYS A 1 83 ? -27.923 -1.147 -9.561 1.00 60.12 83 LYS A N 1
ATOM 664 C CA . LYS A 1 83 ? -28.676 -0.285 -10.492 1.00 60.12 83 LYS A CA 1
ATOM 665 C C . LYS A 1 83 ? -29.771 0.539 -9.802 1.00 60.12 83 LYS A C 1
ATOM 667 O O . LYS A 1 83 ? -29.948 1.705 -10.144 1.00 60.12 83 LYS A O 1
ATOM 672 N N . ILE A 1 84 ? -30.450 -0.015 -8.793 1.00 67.25 84 ILE A N 1
ATOM 673 C CA . ILE A 1 84 ? -31.476 0.717 -8.022 1.00 67.25 84 ILE A CA 1
ATOM 674 C C . ILE A 1 84 ? -30.849 1.880 -7.228 1.00 67.25 84 ILE A C 1
ATOM 676 O O . ILE A 1 84 ? -31.430 2.963 -7.156 1.00 67.25 84 ILE A O 1
ATOM 680 N N . ARG A 1 85 ? -29.628 1.707 -6.697 1.00 70.56 85 ARG A N 1
ATOM 681 C CA . ARG A 1 85 ? -28.907 2.772 -5.973 1.00 70.56 85 ARG A CA 1
ATOM 682 C C . ARG A 1 85 ? -28.529 3.957 -6.864 1.00 70.56 85 ARG A C 1
ATOM 684 O O . ARG A 1 85 ? -28.661 5.099 -6.433 1.00 70.56 85 ARG A O 1
ATOM 691 N N . ALA A 1 86 ? -28.114 3.699 -8.104 1.00 67.19 86 ALA A N 1
ATOM 692 C CA . ALA A 1 86 ? -27.797 4.763 -9.057 1.00 67.19 86 ALA A CA 1
ATOM 693 C C . ALA A 1 86 ? -29.040 5.594 -9.429 1.00 67.19 86 ALA A C 1
ATOM 695 O O . ALA A 1 86 ? -28.965 6.819 -9.500 1.00 67.19 86 ALA A O 1
ATOM 696 N N . PHE A 1 87 ? -30.199 4.948 -9.594 1.00 68.88 87 PHE A N 1
ATOM 697 C CA . PHE A 1 87 ? -31.453 5.640 -9.910 1.00 68.88 87 PHE A CA 1
ATOM 698 C C . PHE A 1 87 ? -31.949 6.514 -8.744 1.00 68.88 87 PHE A C 1
ATOM 700 O O . PHE A 1 87 ? -32.397 7.641 -8.955 1.00 68.88 87 PHE A O 1
ATOM 707 N N . ALA A 1 88 ? -31.796 6.037 -7.503 1.00 74.88 88 ALA A N 1
ATOM 708 C CA . ALA A 1 88 ? -32.135 6.804 -6.304 1.00 74.88 88 ALA A CA 1
ATOM 709 C C . ALA A 1 88 ? -31.269 8.068 -6.146 1.00 74.88 88 ALA A C 1
ATOM 711 O O . ALA A 1 88 ? -31.785 9.118 -5.769 1.00 74.88 88 ALA A O 1
ATOM 712 N N . ALA A 1 89 ? -29.976 7.995 -6.480 1.00 80.62 89 ALA A N 1
ATOM 713 C CA . ALA A 1 89 ? -29.078 9.148 -6.419 1.00 80.62 89 ALA A CA 1
ATOM 714 C C . ALA A 1 89 ? -29.473 10.253 -7.416 1.00 80.62 89 ALA A C 1
ATOM 716 O O . ALA A 1 89 ? -29.473 11.429 -7.057 1.00 80.62 89 ALA A O 1
ATOM 717 N N . ILE A 1 90 ? -29.869 9.885 -8.642 1.00 83.62 90 ILE A N 1
ATOM 718 C CA . ILE A 1 90 ? -30.324 10.843 -9.665 1.00 83.62 90 ILE A CA 1
ATOM 719 C C . ILE A 1 90 ? -31.627 11.531 -9.227 1.00 83.62 90 ILE A C 1
ATOM 721 O O . ILE A 1 90 ? -31.751 12.748 -9.358 1.00 83.62 90 ILE A O 1
ATOM 725 N N . LEU A 1 91 ? -32.573 10.781 -8.648 1.00 84.50 91 LEU A N 1
ATOM 726 C CA . LEU A 1 91 ? -33.820 11.346 -8.118 1.00 84.50 91 LEU A CA 1
ATOM 727 C C . LEU A 1 91 ? -33.581 12.279 -6.923 1.00 84.50 91 LEU A C 1
ATOM 729 O O . LEU A 1 91 ? -34.184 13.349 -6.859 1.00 84.50 91 LEU A O 1
ATOM 733 N N . ALA A 1 92 ? -32.678 11.918 -6.007 1.00 87.19 92 ALA A N 1
ATOM 734 C CA . ALA A 1 92 ? -32.313 12.774 -4.880 1.00 87.19 92 ALA A CA 1
ATOM 735 C C . ALA A 1 92 ? -31.696 14.101 -5.351 1.00 87.19 92 ALA A C 1
ATOM 737 O O . ALA A 1 92 ? -32.045 15.164 -4.841 1.00 87.19 92 ALA A O 1
ATOM 738 N N . LEU A 1 93 ? -30.833 14.056 -6.371 1.00 87.00 93 LEU A N 1
ATOM 739 C CA . LEU A 1 93 ? -30.199 15.248 -6.934 1.00 87.00 93 LEU A CA 1
ATOM 740 C C . LEU A 1 93 ? -31.223 16.152 -7.640 1.00 87.00 93 LEU A C 1
ATOM 742 O O . LEU A 1 93 ? -31.200 17.368 -7.455 1.00 87.00 93 LEU A O 1
ATOM 746 N N . GLY A 1 94 ? -32.183 15.562 -8.361 1.00 90.75 94 GLY A N 1
ATOM 747 C CA . GLY A 1 94 ? -33.313 16.291 -8.945 1.00 90.75 94 GLY A CA 1
ATOM 748 C C . GLY A 1 94 ? -34.225 16.943 -7.899 1.00 90.75 94 GLY A C 1
ATOM 749 O O . GLY A 1 94 ? -34.665 18.078 -8.092 1.00 90.75 94 GLY A O 1
ATOM 750 N N . ALA A 1 95 ? -34.471 16.275 -6.768 1.00 89.44 95 ALA A N 1
ATOM 751 C CA . ALA A 1 95 ? -35.270 16.826 -5.673 1.00 89.44 95 ALA A CA 1
ATOM 752 C C . ALA A 1 95 ? -34.582 18.024 -4.998 1.00 89.44 95 ALA A C 1
ATOM 754 O O . ALA A 1 95 ? -35.225 19.048 -4.770 1.00 89.44 95 ALA A O 1
ATOM 755 N N . VAL A 1 96 ? -33.271 17.935 -4.745 1.00 89.25 96 VAL A N 1
ATOM 756 C CA . VAL A 1 96 ? -32.480 19.051 -4.194 1.00 89.25 96 VAL A CA 1
ATOM 757 C C . VAL A 1 96 ? -32.473 20.240 -5.155 1.00 89.25 96 VAL A C 1
ATOM 759 O O . VAL A 1 96 ? -32.696 21.371 -4.728 1.00 89.25 96 VAL A O 1
ATOM 762 N N . LEU A 1 97 ? -32.283 19.995 -6.455 1.00 87.25 97 LEU A N 1
ATOM 763 C CA . LEU A 1 97 ? -32.310 21.056 -7.463 1.00 87.25 97 LEU A CA 1
ATOM 764 C C . LEU A 1 97 ? -33.687 21.734 -7.537 1.00 87.25 97 LEU A C 1
ATOM 766 O O . LEU A 1 97 ? -33.769 22.958 -7.599 1.00 87.25 97 LEU A O 1
ATOM 770 N N . SER A 1 98 ? -34.765 20.949 -7.468 1.00 85.50 98 SER A N 1
ATOM 771 C CA . SER A 1 98 ? -36.141 21.464 -7.464 1.00 85.50 98 SER A CA 1
ATOM 772 C C . SER A 1 98 ? -36.423 22.328 -6.231 1.00 85.50 98 SER A C 1
ATOM 774 O O . SER A 1 98 ? -37.033 23.388 -6.356 1.00 85.50 98 SER A O 1
ATOM 776 N N . LEU A 1 99 ? -35.928 21.925 -5.053 1.00 87.44 99 LEU A N 1
ATOM 777 C CA . LEU A 1 99 ? -36.027 22.716 -3.823 1.00 87.44 99 LEU A CA 1
ATOM 778 C C . LEU A 1 99 ? -35.284 24.056 -3.955 1.00 87.44 99 LEU A C 1
ATOM 780 O O . LEU A 1 99 ? -35.784 25.090 -3.521 1.00 87.44 99 LEU A O 1
ATOM 784 N N . LEU A 1 100 ? -34.107 24.044 -4.586 1.00 85.56 100 LEU A N 1
ATOM 785 C CA . LEU A 1 100 ? -33.285 25.237 -4.779 1.00 85.56 100 LEU A CA 1
ATOM 786 C C . LEU A 1 100 ? -33.943 26.229 -5.748 1.00 85.56 100 LEU A C 1
ATOM 788 O O . LEU A 1 100 ? -34.002 27.421 -5.463 1.00 85.56 100 LEU A O 1
ATOM 792 N N . VAL A 1 101 ? -34.503 25.732 -6.857 1.00 85.62 101 VAL A N 1
ATOM 793 C CA . VAL A 1 101 ? -35.285 26.552 -7.797 1.00 85.62 101 VAL A CA 1
ATOM 794 C C . VAL A 1 101 ? -36.518 27.135 -7.103 1.00 85.62 101 VAL A C 1
ATOM 796 O O . VAL A 1 101 ? -36.793 28.322 -7.256 1.00 85.62 101 VAL A O 1
ATOM 799 N N . TYR A 1 102 ? -37.220 26.344 -6.286 1.00 83.31 102 TYR A N 1
ATOM 800 C CA . TYR A 1 102 ? -38.357 26.834 -5.504 1.00 83.31 102 TYR A CA 1
ATOM 801 C C . TYR A 1 102 ? -37.947 27.930 -4.507 1.00 83.31 102 TYR A C 1
ATOM 803 O O . TYR A 1 102 ? -38.627 28.946 -4.395 1.00 83.31 102 TYR A O 1
ATOM 811 N N . SER A 1 103 ? -36.794 27.780 -3.845 1.00 78.50 103 SER A N 1
ATOM 812 C CA . SER A 1 103 ? -36.247 28.788 -2.926 1.00 78.50 103 SER A CA 1
ATOM 813 C C . SER A 1 103 ? -35.854 30.099 -3.612 1.00 78.50 103 SER A C 1
ATOM 815 O O . SER A 1 103 ? -35.817 31.129 -2.947 1.00 78.50 103 SER A O 1
ATOM 817 N N . ILE A 1 104 ? -35.530 30.075 -4.907 1.00 78.44 104 ILE A N 1
ATOM 818 C CA . ILE A 1 104 ? -35.224 31.289 -5.678 1.00 78.44 104 ILE A CA 1
ATOM 819 C C . ILE A 1 104 ? -36.517 31.959 -6.163 1.00 78.44 104 ILE A C 1
ATOM 821 O O . ILE A 1 104 ? -36.591 33.182 -6.242 1.00 78.44 104 ILE A O 1
ATOM 825 N N . VAL A 1 105 ? -37.542 31.167 -6.488 1.00 78.69 105 VAL A N 1
ATOM 826 C CA . VAL A 1 105 ? -38.805 31.661 -7.061 1.00 78.69 105 VAL A CA 1
ATOM 827 C C . VAL A 1 105 ? -39.798 32.144 -5.996 1.00 78.69 105 VAL A C 1
ATOM 829 O O . VAL A 1 105 ? -40.622 33.005 -6.298 1.00 78.69 105 VAL A O 1
ATOM 832 N N . SER A 1 106 ? -39.711 31.668 -4.751 1.00 45.44 106 SER A N 1
ATOM 833 C CA . SER A 1 106 ? -40.475 32.213 -3.620 1.00 45.44 106 SER A CA 1
ATOM 834 C C . SER A 1 106 ? -39.597 33.114 -2.745 1.00 45.44 106 SER A C 1
ATOM 836 O O . SER A 1 106 ? -38.961 32.611 -1.818 1.00 45.44 106 SER A O 1
ATOM 838 N N . PRO A 1 107 ? -39.569 34.441 -2.969 1.00 49.34 107 PRO A N 1
ATOM 839 C CA . PRO A 1 107 ? -39.009 35.357 -1.990 1.00 49.34 107 PRO A CA 1
ATOM 840 C C . PRO A 1 107 ? -39.918 35.363 -0.754 1.00 49.34 107 PRO A C 1
ATOM 842 O O . PRO A 1 107 ? -41.020 35.904 -0.769 1.00 49.34 107 PRO A O 1
ATOM 845 N N . VAL A 1 108 ? -39.463 34.697 0.305 1.00 53.12 108 VAL A N 1
ATOM 846 C CA . VAL A 1 108 ? -39.952 34.909 1.669 1.00 53.12 108 VAL A CA 1
ATOM 847 C C . VAL A 1 108 ? -39.220 36.136 2.205 1.00 53.12 108 VAL A C 1
ATOM 849 O O . VAL A 1 108 ? -37.990 36.150 2.236 1.00 53.12 108 VAL A O 1
ATOM 852 N N . ASP A 1 109 ? -39.977 37.164 2.585 1.00 52.00 109 ASP A N 1
ATOM 853 C CA . ASP A 1 109 ? -39.465 38.431 3.111 1.00 52.00 109 ASP A CA 1
ATOM 854 C C . ASP A 1 109 ? -38.557 38.219 4.338 1.00 52.00 109 ASP A C 1
ATOM 856 O O . ASP A 1 109 ? -39.011 37.667 5.348 1.00 52.00 109 ASP A O 1
ATOM 860 N N . PRO A 1 110 ? -37.293 38.681 4.321 1.00 48.94 110 PRO A N 1
ATOM 861 C CA . PRO A 1 110 ? -36.453 38.652 5.506 1.00 48.94 110 PRO A CA 1
ATOM 862 C C . PRO A 1 110 ? -36.656 39.935 6.318 1.00 48.94 110 PRO A C 1
ATOM 864 O O . PRO A 1 110 ? -36.020 40.961 6.080 1.00 48.94 110 PRO A O 1
ATOM 867 N N . ALA A 1 111 ? -37.534 39.866 7.318 1.00 46.41 111 ALA A N 1
ATOM 868 C CA . ALA A 1 111 ? -37.512 40.805 8.430 1.00 46.41 111 ALA A CA 1
ATOM 869 C C . ALA A 1 111 ? -36.495 40.351 9.494 1.00 46.41 111 ALA A C 1
ATOM 871 O O . ALA A 1 111 ? -36.474 39.190 9.899 1.00 46.41 111 ALA A O 1
ATOM 872 N N . SER A 1 112 ? -35.749 41.333 10.005 1.00 40.66 112 SER A N 1
ATOM 873 C CA . SER A 1 112 ? -34.898 41.311 11.205 1.00 40.66 112 SER A CA 1
ATOM 874 C C . SER A 1 112 ? -33.430 40.924 11.006 1.00 40.66 112 SER A C 1
ATOM 876 O O . SER A 1 112 ? -32.982 39.824 11.327 1.00 40.66 112 SER A O 1
ATOM 878 N N . GLU A 1 113 ? -32.643 41.925 10.622 1.00 43.31 113 GLU A N 1
ATOM 879 C CA . GLU A 1 113 ? -31.245 42.029 11.027 1.00 43.31 113 GLU A CA 1
ATOM 880 C C . GLU A 1 113 ? -31.155 42.168 12.557 1.00 43.31 113 GLU A C 1
ATOM 882 O O . GLU A 1 113 ? -31.865 42.961 13.176 1.00 43.31 113 GLU A O 1
ATOM 887 N N . SER A 1 114 ? -30.258 41.403 13.177 1.00 42.94 114 SER A N 1
ATOM 888 C CA . SER A 1 114 ? -29.740 41.700 14.512 1.00 42.94 114 SER A CA 1
ATOM 889 C C . SER A 1 114 ? -28.212 41.595 14.473 1.00 42.94 114 SER A C 1
ATOM 891 O O . SER A 1 114 ? -27.683 40.726 13.772 1.00 42.94 114 SER A O 1
ATOM 893 N N . PRO A 1 115 ? -27.486 42.492 15.161 1.00 47.59 115 PRO A N 1
ATOM 894 C CA . PRO A 1 115 ? -26.041 42.602 15.030 1.00 47.59 115 PRO A CA 1
ATOM 895 C C . PRO A 1 115 ? -25.358 41.509 15.855 1.00 47.59 115 PRO A C 1
ATOM 897 O O . PRO A 1 115 ? -25.489 41.458 17.080 1.00 47.59 115 PRO A O 1
ATOM 900 N N . VAL A 1 116 ? -24.612 40.625 15.191 1.00 42.19 116 VAL A N 1
ATOM 901 C CA . VAL A 1 116 ? -23.808 39.611 15.878 1.00 42.19 116 VAL A CA 1
ATOM 902 C C . VAL A 1 116 ? -22.534 40.258 16.401 1.00 42.19 116 VAL A C 1
ATOM 904 O O . VAL A 1 116 ? -21.673 40.710 15.650 1.00 42.19 116 VAL A O 1
ATOM 907 N N . ALA A 1 117 ? -22.462 40.289 17.727 1.00 43.88 117 ALA A N 1
ATOM 908 C CA . ALA A 1 117 ? -21.319 40.688 18.517 1.00 43.88 117 ALA A CA 1
ATOM 909 C C . ALA A 1 117 ? -20.071 39.853 18.198 1.00 43.88 117 ALA A C 1
ATOM 911 O O . ALA A 1 117 ? -20.110 38.622 18.121 1.00 43.88 117 ALA A O 1
ATOM 912 N N . ASP A 1 118 ? -18.960 40.572 18.101 1.00 48.78 118 ASP A N 1
ATOM 913 C CA . ASP A 1 118 ? -17.593 40.104 17.930 1.00 48.78 118 ASP A CA 1
ATOM 914 C C . ASP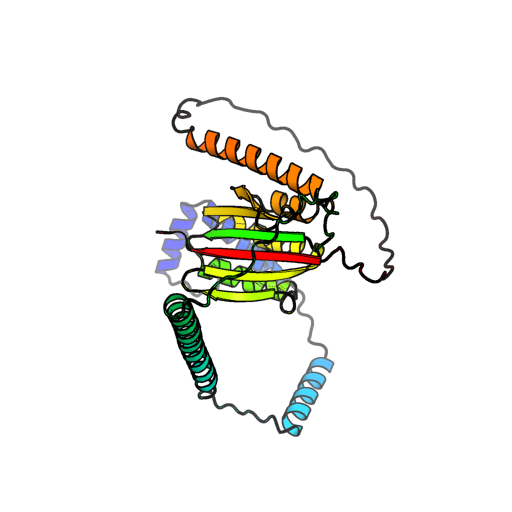 A 1 118 ? -17.175 39.226 19.130 1.00 48.78 118 ASP A C 1
ATOM 916 O O . ASP A 1 118 ? -16.704 39.694 20.172 1.00 48.78 118 ASP A O 1
ATOM 920 N N . LYS A 1 119 ? -17.429 37.917 19.034 1.00 44.81 119 LYS A N 1
ATOM 921 C CA . LYS A 1 119 ? -16.969 36.926 20.012 1.00 44.81 119 LYS A CA 1
ATOM 922 C C . LYS A 1 119 ? -15.547 36.517 19.643 1.00 44.81 119 LYS A C 1
ATOM 924 O O . LYS A 1 119 ? -15.343 35.649 18.799 1.00 44.81 119 LYS A O 1
ATOM 929 N N . LYS A 1 120 ? -14.569 37.113 20.335 1.00 45.62 120 LYS A N 1
ATOM 930 C CA . LYS A 1 120 ? -13.197 36.593 20.456 1.00 45.62 120 LYS A CA 1
ATOM 931 C C . LYS A 1 120 ? -13.247 35.076 20.663 1.00 45.62 120 LYS A C 1
ATOM 933 O O . LYS A 1 120 ? -13.668 34.615 21.727 1.00 45.62 120 LYS A O 1
ATOM 938 N N . LEU A 1 121 ? -12.819 34.317 19.652 1.00 43.44 121 LEU A N 1
ATOM 939 C CA . LEU A 1 121 ? -12.564 32.890 19.791 1.00 43.44 121 LEU A CA 1
ATOM 940 C C . LEU A 1 121 ? -11.502 32.710 20.880 1.00 43.44 121 LEU A C 1
ATOM 942 O O . LEU A 1 121 ? -10.380 33.203 20.764 1.00 43.44 121 LEU A O 1
ATOM 946 N N . GLY A 1 122 ? -11.880 32.024 21.956 1.00 47.88 122 GLY A N 1
ATOM 947 C CA . GLY A 1 122 ? -10.918 31.490 22.909 1.00 47.88 122 GLY A CA 1
ATOM 948 C C . GLY A 1 122 ? -9.978 30.487 22.226 1.00 47.88 122 GLY A C 1
ATOM 949 O O . GLY A 1 122 ? -10.257 30.041 21.111 1.00 47.88 122 GLY A O 1
ATOM 950 N N . PRO A 1 123 ? -8.862 30.124 22.877 1.00 49.53 123 PRO A N 1
ATOM 951 C CA . PRO A 1 123 ? -7.917 29.156 22.339 1.00 49.53 123 PRO A CA 1
ATOM 952 C C . PRO A 1 123 ? -8.642 27.835 22.067 1.00 49.53 123 PRO A C 1
ATOM 954 O O . PRO A 1 123 ? -9.077 27.148 22.990 1.00 49.53 123 PRO A O 1
ATOM 957 N N . VAL A 1 124 ? -8.797 27.509 20.784 1.00 49.88 124 VAL A N 1
ATOM 958 C CA . VAL A 1 124 ? -9.308 26.221 20.319 1.00 49.88 124 VAL A CA 1
ATOM 959 C C . VAL A 1 124 ? -8.375 25.156 20.885 1.00 49.88 124 VAL A C 1
ATOM 961 O O . VAL A 1 124 ? -7.201 25.088 20.517 1.00 49.88 124 VAL A O 1
ATOM 964 N N . MET A 1 125 ? -8.864 24.367 21.844 1.00 48.94 125 MET A N 1
ATOM 965 C CA . MET A 1 125 ? -8.101 23.224 22.325 1.00 48.94 125 MET A CA 1
ATOM 966 C C . MET A 1 125 ? -7.935 22.245 21.156 1.00 48.94 125 MET A C 1
ATOM 968 O O . MET A 1 125 ? -8.925 21.938 20.487 1.00 48.94 125 MET A O 1
ATOM 972 N N . PRO A 1 126 ? -6.710 21.769 20.879 1.00 58.16 126 PRO A N 1
ATOM 973 C CA . PRO A 1 126 ? -6.484 20.813 19.809 1.00 58.16 126 PRO A CA 1
ATOM 974 C C . PRO A 1 126 ? -7.264 19.538 20.128 1.00 58.16 126 PRO A C 1
ATOM 976 O O . PRO A 1 126 ? -7.043 18.902 21.159 1.00 58.16 126 PRO A O 1
ATOM 979 N N . ILE A 1 127 ? -8.204 19.184 19.255 1.00 57.94 127 ILE A N 1
ATOM 980 C CA . ILE A 1 127 ? -8.956 17.936 19.350 1.00 57.94 127 ILE A CA 1
ATOM 981 C C . ILE A 1 127 ? -7.939 16.800 19.180 1.00 57.94 127 ILE A C 1
ATOM 983 O O . ILE A 1 127 ? -7.393 16.611 18.093 1.00 57.94 127 ILE A O 1
ATOM 987 N N . GLN A 1 128 ? -7.655 16.064 20.258 1.00 66.31 128 GLN A N 1
ATOM 988 C CA . GLN A 1 128 ? -6.870 14.827 20.221 1.00 66.31 128 GLN A CA 1
ATOM 989 C C . GLN A 1 128 ? -7.704 13.740 19.532 1.00 66.31 128 GLN A C 1
ATOM 991 O O . GLN A 1 128 ? -8.387 12.946 20.170 1.00 66.31 128 GLN A O 1
ATOM 996 N N . GLY A 1 129 ? -7.726 13.778 18.201 1.00 77.19 129 GLY A N 1
ATOM 997 C CA . GLY A 1 129 ? -8.326 12.749 17.360 1.00 77.19 129 GLY A CA 1
ATOM 998 C C . GLY A 1 129 ? -7.292 11.729 16.872 1.00 77.19 129 GLY A C 1
ATOM 999 O O . GLY A 1 129 ? -6.086 11.988 16.954 1.00 77.19 129 GLY A O 1
ATOM 1000 N N . PRO A 1 130 ? -7.749 10.590 16.318 1.00 86.38 130 PRO A N 1
ATOM 1001 C CA . PRO A 1 130 ? -6.869 9.636 15.654 1.00 86.38 130 PRO A CA 1
ATOM 1002 C C . PRO A 1 130 ? -6.074 10.327 14.544 1.00 86.38 130 PRO A C 1
ATOM 1004 O O . PRO A 1 130 ? -6.542 11.273 13.899 1.00 86.38 130 PRO A O 1
ATOM 1007 N N . MET A 1 131 ? -4.850 9.854 14.315 1.00 90.00 131 MET A N 1
ATOM 1008 C CA . MET A 1 131 ? -4.003 10.396 13.256 1.00 90.00 131 MET A CA 1
ATOM 1009 C C . MET A 1 131 ? -4.685 10.168 11.907 1.00 90.00 131 MET A C 1
ATOM 1011 O O . MET A 1 131 ? -4.946 9.029 11.536 1.00 90.00 131 MET A O 1
ATOM 1015 N N . ARG A 1 132 ? -4.969 11.253 11.179 1.00 93.75 132 ARG A N 1
ATOM 1016 C CA . ARG A 1 132 ? -5.548 11.209 9.833 1.00 93.75 132 ARG A CA 1
ATOM 1017 C C . ARG A 1 132 ? -4.495 11.552 8.794 1.00 93.75 132 ARG A C 1
ATOM 1019 O O . ARG A 1 132 ? -3.899 12.630 8.849 1.00 93.75 132 ARG A O 1
ATOM 1026 N N . GLY A 1 133 ? -4.303 10.658 7.834 1.00 95.19 133 GLY A N 1
ATOM 1027 C CA . GLY A 1 133 ? -3.393 10.853 6.711 1.00 95.19 133 GLY A CA 1
ATOM 1028 C C . GLY A 1 133 ? -4.005 10.399 5.393 1.00 95.19 133 GLY A C 1
ATOM 1029 O O . GLY A 1 133 ? -4.865 9.518 5.357 1.00 95.19 133 GLY A O 1
ATOM 1030 N N . LYS A 1 134 ? -3.541 10.980 4.288 1.00 97.44 134 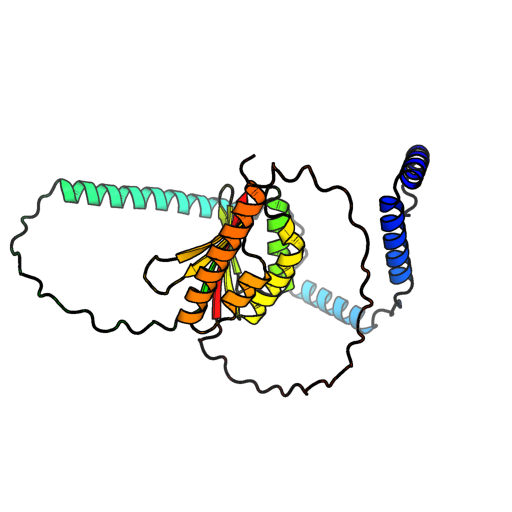LYS A N 1
ATOM 1031 C CA . LYS A 1 134 ? -3.867 10.509 2.937 1.00 97.44 134 LYS A CA 1
ATOM 1032 C C . LYS A 1 134 ? -2.579 10.267 2.161 1.00 97.44 134 LYS A C 1
ATOM 1034 O O . LYS A 1 134 ? -1.737 11.150 2.074 1.00 97.44 134 LYS A O 1
ATOM 1039 N N . LEU A 1 135 ? -2.419 9.073 1.609 1.00 97.94 135 LEU A N 1
ATOM 1040 C CA . LEU A 1 135 ? -1.274 8.675 0.800 1.00 97.94 135 LEU A CA 1
ATOM 1041 C C . LEU A 1 135 ? -1.733 8.513 -0.647 1.00 97.94 135 LEU A C 1
ATOM 1043 O O . LEU A 1 135 ? -2.490 7.601 -0.956 1.00 97.94 135 LEU A O 1
ATOM 1047 N N . GLU A 1 136 ? -1.293 9.398 -1.528 1.00 98.00 136 GLU A N 1
ATOM 1048 C CA . GLU A 1 136 ? -1.525 9.292 -2.964 1.00 98.00 136 GLU A CA 1
ATOM 1049 C C . GLU A 1 136 ? -0.329 8.622 -3.640 1.00 98.00 136 GLU A C 1
ATOM 1051 O O . GLU A 1 136 ? 0.820 9.021 -3.441 1.00 98.00 136 GLU A O 1
ATOM 1056 N N . LEU A 1 137 ? -0.625 7.598 -4.434 1.00 97.88 137 LEU A N 1
ATOM 1057 C CA . LEU A 1 137 ? 0.334 6.775 -5.155 1.00 97.88 137 LEU A CA 1
ATOM 1058 C C . LEU A 1 137 ? -0.074 6.745 -6.629 1.00 97.88 137 LEU A C 1
ATOM 1060 O O . LEU A 1 137 ? -1.163 6.271 -6.964 1.00 97.88 137 LEU A O 1
ATOM 1064 N N . VAL A 1 138 ? 0.783 7.252 -7.508 1.00 97.69 138 VAL A N 1
ATOM 1065 C CA . VAL A 1 138 ? 0.583 7.225 -8.963 1.00 97.69 138 VAL A CA 1
ATOM 1066 C C . VAL A 1 138 ? 1.477 6.143 -9.552 1.00 97.69 138 VAL A C 1
ATOM 1068 O O . VAL A 1 138 ? 2.662 6.096 -9.241 1.00 97.69 138 VAL A O 1
ATOM 1071 N N . CYS A 1 139 ? 0.922 5.257 -10.378 1.00 96.44 139 CYS A N 1
ATOM 1072 C CA . CYS A 1 139 ? 1.699 4.216 -11.055 1.00 96.44 139 CYS A CA 1
ATOM 1073 C C . CYS A 1 139 ? 1.145 3.884 -12.441 1.00 96.44 139 CYS A C 1
ATOM 1075 O O . CYS A 1 139 ? -0.067 3.923 -12.674 1.00 96.44 139 CYS A O 1
ATOM 1077 N N . ALA A 1 140 ? 2.027 3.474 -13.352 1.00 95.25 140 ALA A N 1
ATOM 1078 C CA . ALA A 1 140 ? 1.636 2.930 -14.651 1.00 95.25 140 ALA A CA 1
ATOM 1079 C C . ALA A 1 140 ? 0.969 1.541 -14.537 1.00 95.25 140 ALA A C 1
ATOM 1081 O O . ALA A 1 140 ? -0.013 1.250 -15.221 1.00 95.25 140 ALA A O 1
ATOM 1082 N N . ALA A 1 141 ? 1.463 0.680 -13.639 1.00 95.00 141 ALA A N 1
ATOM 1083 C CA . ALA A 1 141 ? 1.030 -0.715 -13.494 1.00 95.00 141 ALA A CA 1
ATOM 1084 C C . ALA A 1 141 ? -0.067 -0.913 -12.426 1.00 95.00 141 ALA A C 1
ATOM 1086 O O . ALA A 1 141 ? 0.029 -1.805 -11.577 1.00 95.00 141 ALA A O 1
ATOM 1087 N N . MET A 1 142 ? -1.129 -0.100 -12.477 1.00 95.00 142 MET A N 1
ATOM 1088 C CA . MET A 1 142 ? -2.182 -0.064 -11.450 1.00 95.00 142 MET A CA 1
ATOM 1089 C C . MET A 1 142 ? -2.771 -1.445 -11.083 1.00 95.00 142 MET A C 1
ATOM 1091 O O . MET A 1 142 ? -2.849 -1.727 -9.888 1.00 95.00 142 MET A O 1
ATOM 1095 N N . PRO A 1 143 ? -3.111 -2.356 -12.023 1.00 94.69 143 PRO A N 1
ATOM 1096 C CA . PRO A 1 143 ? -3.671 -3.664 -11.660 1.00 94.69 143 PRO A CA 1
ATOM 1097 C C . PRO A 1 143 ? -2.709 -4.541 -10.845 1.00 94.69 143 PRO A C 1
ATOM 1099 O O . PRO A 1 143 ? -3.134 -5.265 -9.945 1.00 94.69 143 PRO A O 1
ATOM 1102 N N . SER A 1 144 ? -1.408 -4.462 -11.143 1.00 95.56 144 SER A N 1
ATOM 1103 C CA . SER A 1 144 ? -0.371 -5.217 -10.432 1.00 95.56 144 SER A CA 1
ATOM 1104 C C . SER A 1 144 ? -0.250 -4.720 -8.995 1.00 95.56 144 SER A C 1
ATOM 1106 O O . SER A 1 144 ? -0.384 -5.504 -8.053 1.00 95.56 144 SER A O 1
ATOM 1108 N N . VAL A 1 145 ? -0.095 -3.405 -8.821 1.00 96.44 145 VAL A N 1
ATOM 1109 C CA . VAL A 1 145 ? 0.039 -2.792 -7.495 1.00 96.44 145 VAL A CA 1
ATOM 1110 C C . VAL A 1 145 ? -1.231 -2.964 -6.665 1.00 96.44 145 VAL A C 1
ATOM 1112 O O . VAL A 1 145 ? -1.154 -3.271 -5.479 1.00 96.44 145 VAL A O 1
ATOM 1115 N N . ASP A 1 146 ? -2.404 -2.832 -7.278 1.00 96.62 146 ASP A N 1
ATOM 1116 C CA . ASP A 1 146 ? -3.686 -3.038 -6.609 1.00 96.62 146 ASP A CA 1
ATOM 1117 C C . ASP A 1 146 ? -3.836 -4.478 -6.086 1.00 96.62 146 ASP A C 1
ATOM 1119 O O . ASP A 1 146 ? -4.221 -4.691 -4.934 1.00 96.62 146 ASP A O 1
ATOM 1123 N N . SER A 1 147 ? -3.453 -5.474 -6.894 1.00 96.19 147 SER A N 1
ATOM 1124 C CA . SER A 1 147 ? -3.445 -6.877 -6.468 1.00 96.19 147 SER A CA 1
ATOM 1125 C C . SER A 1 147 ? -2.429 -7.144 -5.350 1.00 96.19 147 SER A C 1
ATOM 1127 O O . SER A 1 147 ? -2.718 -7.898 -4.416 1.00 96.19 147 SER A O 1
ATOM 1129 N N . PHE A 1 148 ? -1.267 -6.484 -5.402 1.00 97.31 148 PHE A N 1
ATOM 1130 C CA . PHE A 1 148 ? -0.245 -6.553 -4.363 1.00 97.31 148 PHE A CA 1
ATOM 1131 C C . PHE A 1 148 ? -0.743 -5.949 -3.046 1.00 97.31 148 PHE A C 1
ATOM 1133 O O . PHE A 1 148 ? -0.558 -6.549 -1.985 1.00 97.31 148 PHE A O 1
ATOM 1140 N N . LEU A 1 149 ? -1.416 -4.797 -3.105 1.00 96.56 149 LEU A N 1
ATOM 1141 C CA . LEU A 1 149 ? -1.970 -4.132 -1.930 1.00 96.56 149 LEU A CA 1
ATOM 1142 C C . LEU A 1 149 ? -3.056 -4.991 -1.286 1.00 96.56 149 LEU A C 1
ATOM 1144 O O . LEU A 1 149 ? -3.021 -5.223 -0.082 1.00 96.56 149 LEU A O 1
ATOM 1148 N N . MET A 1 150 ? -3.965 -5.542 -2.095 1.00 96.88 150 MET A N 1
ATOM 1149 C CA . MET A 1 150 ? -5.005 -6.456 -1.624 1.00 96.88 150 MET A CA 1
ATOM 1150 C C . MET A 1 150 ? -4.406 -7.693 -0.941 1.00 96.88 150 MET A C 1
ATOM 1152 O O . MET A 1 150 ? -4.830 -8.065 0.152 1.00 96.88 150 MET A O 1
ATOM 1156 N N . ARG A 1 151 ? -3.381 -8.306 -1.546 1.00 97.50 151 ARG A N 1
ATOM 1157 C CA . ARG A 1 151 ? -2.674 -9.443 -0.942 1.00 97.50 151 ARG A CA 1
ATOM 1158 C C . ARG A 1 151 ? -1.974 -9.048 0.359 1.00 97.50 151 ARG A C 1
ATOM 1160 O O . ARG A 1 151 ? -2.001 -9.822 1.307 1.00 97.50 151 ARG A O 1
ATOM 1167 N N . SER A 1 152 ? -1.386 -7.856 0.421 1.00 96.62 152 SER A N 1
ATOM 1168 C CA . SER A 1 152 ? -0.731 -7.343 1.631 1.00 96.62 152 SER A CA 1
ATOM 1169 C C . SER A 1 152 ? -1.737 -7.100 2.758 1.00 96.62 152 SER A C 1
ATOM 1171 O O . SER A 1 152 ? -1.460 -7.444 3.900 1.00 96.62 152 SER A O 1
ATOM 1173 N N . VAL A 1 153 ? -2.924 -6.574 2.448 1.00 96.31 153 VAL A N 1
ATOM 1174 C CA . VAL A 1 153 ? -4.015 -6.406 3.423 1.00 96.31 153 VAL A CA 1
ATOM 1175 C C . VAL A 1 153 ? -4.473 -7.760 3.971 1.00 96.31 153 VAL A C 1
ATOM 1177 O O . VAL A 1 153 ? -4.645 -7.895 5.178 1.00 96.31 153 VAL A O 1
ATOM 1180 N N . GLN A 1 154 ? -4.616 -8.772 3.111 1.00 96.50 154 GLN A N 1
ATOM 1181 C CA . GLN A 1 154 ? -4.990 -10.127 3.532 1.00 96.50 154 GLN A CA 1
ATOM 1182 C C . GLN A 1 154 ? -3.898 -10.804 4.367 1.00 96.50 154 GLN A C 1
ATOM 1184 O O . GLN A 1 154 ? -4.207 -11.419 5.375 1.00 96.50 154 GLN A O 1
ATOM 1189 N N . PHE A 1 155 ? -2.631 -10.678 3.966 1.00 95.75 155 PHE A N 1
ATOM 1190 C CA . PHE A 1 155 ? -1.503 -11.325 4.643 1.00 95.75 155 PHE A CA 1
ATOM 1191 C C . PHE A 1 155 ? -1.243 -10.777 6.053 1.00 95.75 155 PHE A C 1
ATOM 1193 O O . PHE A 1 155 ? -0.739 -11.502 6.899 1.00 95.75 155 PHE A O 1
ATOM 1200 N N . ASN A 1 156 ? -1.575 -9.508 6.301 1.00 93.44 156 ASN A N 1
ATOM 1201 C CA . ASN A 1 156 ? -1.441 -8.880 7.618 1.00 93.44 156 ASN A CA 1
ATOM 1202 C C . ASN A 1 156 ? -2.754 -8.923 8.430 1.00 93.44 156 ASN A C 1
ATOM 1204 O O . ASN A 1 156 ? -2.897 -8.160 9.377 1.00 93.44 156 ASN A O 1
ATOM 1208 N N . ASP A 1 157 ? -3.737 -9.740 8.028 1.00 95.50 157 ASP A N 1
ATOM 1209 C CA . ASP A 1 157 ? -5.046 -9.867 8.688 1.00 95.50 157 ASP A CA 1
ATOM 1210 C C . ASP A 1 157 ? -5.830 -8.540 8.841 1.00 95.50 157 ASP A C 1
ATOM 1212 O O . ASP A 1 157 ? -6.735 -8.411 9.664 1.00 95.50 157 ASP A O 1
ATOM 1216 N N . LEU A 1 158 ? -5.569 -7.550 7.976 1.00 95.25 158 LEU A N 1
ATOM 1217 C CA . LEU A 1 158 ? -6.177 -6.208 8.040 1.00 95.25 158 LEU A CA 1
ATOM 1218 C C . LEU A 1 158 ? -7.535 -6.111 7.336 1.00 95.25 158 LEU A C 1
ATOM 1220 O O . LEU A 1 158 ? -8.072 -5.020 7.150 1.00 95.25 158 LEU A O 1
ATOM 1224 N N . SER A 1 159 ? -8.115 -7.239 6.929 1.00 94.06 159 SER A N 1
ATOM 1225 C CA . SER A 1 159 ? -9.336 -7.264 6.111 1.00 94.06 159 SER A CA 1
ATOM 1226 C C . SER A 1 159 ? -10.554 -6.654 6.819 1.00 94.06 159 SER A C 1
ATOM 1228 O O . SER A 1 159 ? -11.447 -6.138 6.154 1.00 94.06 159 SER A O 1
ATOM 1230 N N . SER A 1 160 ? -10.596 -6.683 8.155 1.00 94.94 160 SER A N 1
ATOM 1231 C CA . SER A 1 160 ? -11.648 -6.050 8.967 1.00 94.94 160 SER A CA 1
ATOM 1232 C C . SER A 1 160 ? -11.471 -4.534 9.121 1.00 94.94 160 SER A C 1
ATOM 1234 O O . SER A 1 160 ? -12.439 -3.825 9.387 1.00 94.94 160 SER A O 1
ATOM 1236 N N . CYS A 1 161 ? -10.246 -4.042 8.938 1.00 94.81 161 CYS A N 1
ATOM 1237 C CA . CYS A 1 161 ? -9.847 -2.652 9.156 1.00 94.81 161 CYS A CA 1
ATOM 1238 C C . CYS A 1 161 ? -9.761 -1.842 7.857 1.00 94.81 161 CYS A C 1
ATOM 1240 O O . CYS A 1 161 ? -9.583 -0.623 7.900 1.00 94.81 161 CYS A O 1
ATOM 1242 N N . VAL A 1 162 ? -9.839 -2.512 6.703 1.00 96.88 162 VAL A N 1
ATOM 1243 C CA . VAL A 1 162 ? -9.648 -1.903 5.389 1.00 96.88 162 VAL A CA 1
ATOM 1244 C C . VAL A 1 162 ? -10.924 -1.984 4.567 1.00 96.88 162 VAL A C 1
ATOM 1246 O O . VAL A 1 162 ? -11.372 -3.061 4.181 1.00 96.88 162 VAL A O 1
ATOM 1249 N N . GLN A 1 163 ? -11.467 -0.822 4.218 1.00 97.06 163 GLN A N 1
ATOM 1250 C CA . GLN A 1 163 ? -12.541 -0.712 3.242 1.00 97.06 163 GLN A CA 1
ATOM 1251 C C . GLN A 1 163 ? -11.963 -0.290 1.893 1.00 97.06 163 GLN A C 1
ATOM 1253 O O . GLN A 1 163 ? -11.298 0.738 1.776 1.00 97.06 163 GLN A O 1
ATOM 1258 N N . ARG A 1 164 ? -12.238 -1.085 0.858 1.00 96.81 164 ARG A N 1
ATOM 1259 C CA . ARG A 1 164 ? -11.827 -0.787 -0.514 1.00 96.81 164 ARG A CA 1
ATOM 1260 C C . ARG A 1 164 ? -12.993 -0.239 -1.324 1.00 96.81 164 ARG A C 1
ATOM 1262 O O . ARG A 1 164 ? -14.076 -0.821 -1.335 1.00 96.81 164 ARG A O 1
ATOM 1269 N N . GLU A 1 165 ? -12.725 0.812 -2.083 1.00 97.25 165 GLU A N 1
ATOM 1270 C CA . GLU A 1 165 ? -13.631 1.360 -3.082 1.00 97.25 165 GLU A CA 1
ATOM 1271 C C . GLU A 1 165 ? -12.906 1.480 -4.427 1.00 97.25 165 GLU A C 1
ATOM 1273 O O . GLU A 1 165 ? -11.823 2.053 -4.527 1.00 97.25 165 GLU A O 1
ATOM 1278 N N . ASN A 1 166 ? -13.499 0.909 -5.475 1.00 94.62 166 ASN A N 1
ATOM 1279 C CA . ASN A 1 166 ? -12.972 0.989 -6.834 1.00 94.62 166 ASN A CA 1
ATOM 1280 C C . ASN A 1 166 ? -13.770 2.018 -7.623 1.00 94.62 166 ASN A C 1
ATOM 1282 O O . ASN A 1 166 ? -14.986 1.892 -7.759 1.00 94.62 166 ASN A O 1
ATOM 1286 N N . LEU A 1 167 ? -13.073 2.995 -8.189 1.00 93.94 167 LEU A N 1
ATOM 1287 C CA . LEU A 1 167 ? -13.638 4.015 -9.060 1.00 93.94 167 LEU A CA 1
ATOM 1288 C C . LEU A 1 167 ? -12.916 3.967 -10.412 1.00 93.94 167 LEU A C 1
ATOM 1290 O O . LEU A 1 167 ? -11.812 3.434 -10.524 1.00 93.94 167 LEU A O 1
ATOM 1294 N N . ALA A 1 168 ? -13.535 4.510 -11.460 1.00 89.62 168 ALA A N 1
ATOM 1295 C CA . ALA A 1 168 ? -12.940 4.513 -12.795 1.00 89.62 168 ALA A CA 1
ATOM 1296 C C . ALA A 1 168 ? -11.561 5.210 -12.774 1.00 89.62 168 ALA A C 1
ATOM 1298 O O . ALA A 1 168 ? -11.477 6.419 -12.571 1.00 89.62 168 ALA A O 1
ATOM 1299 N N . GLY A 1 169 ? -10.485 4.429 -12.928 1.00 89.88 169 GLY A N 1
ATOM 1300 C CA . GLY A 1 169 ? -9.098 4.912 -12.935 1.00 89.88 169 GLY A CA 1
ATOM 1301 C C . GLY A 1 169 ? -8.458 5.176 -11.562 1.00 89.88 169 GLY A C 1
ATOM 1302 O O . GLY A 1 169 ? -7.341 5.694 -11.513 1.00 89.88 169 GLY A O 1
ATOM 1303 N N . ARG A 1 170 ? -9.126 4.845 -10.444 1.00 96.00 170 ARG A N 1
ATOM 1304 C CA . ARG A 1 170 ? -8.537 4.958 -9.096 1.00 96.00 170 ARG A CA 1
ATOM 1305 C C . ARG A 1 170 ? -9.067 3.909 -8.114 1.00 96.00 170 ARG A C 1
ATOM 1307 O O . ARG A 1 170 ? -10.266 3.641 -8.086 1.00 96.00 170 ARG A O 1
ATOM 1314 N N . SER A 1 171 ? -8.192 3.384 -7.261 1.00 96.88 171 SER A N 1
ATOM 1315 C CA . SER A 1 171 ? -8.576 2.549 -6.113 1.00 96.88 171 SER A CA 1
ATOM 1316 C C . SER A 1 171 ? -8.375 3.341 -4.827 1.00 96.88 171 SER A C 1
ATOM 1318 O O . SER A 1 171 ? -7.315 3.928 -4.612 1.00 96.88 171 SER A O 1
ATOM 1320 N N . LEU A 1 172 ? -9.386 3.352 -3.968 1.00 97.81 172 LEU A N 1
ATOM 1321 C CA . LEU A 1 172 ? -9.354 3.961 -2.645 1.00 97.81 172 LEU A CA 1
ATOM 1322 C C . LEU A 1 172 ? -9.331 2.856 -1.592 1.00 97.81 172 LEU A C 1
ATOM 1324 O O . LEU A 1 172 ? -10.130 1.921 -1.644 1.00 97.81 172 LEU A O 1
ATOM 1328 N N . TYR A 1 173 ? -8.427 2.983 -0.631 1.00 97.94 173 TYR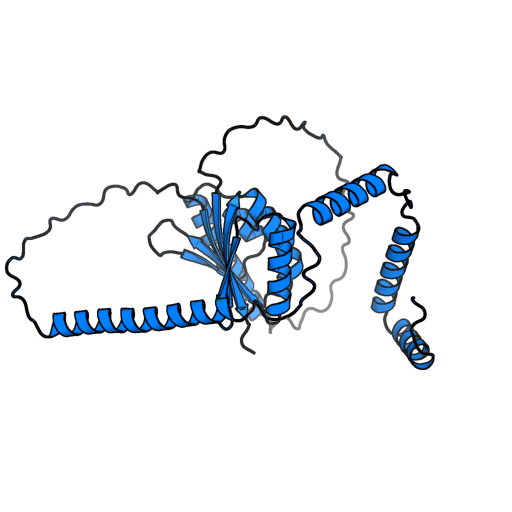 A N 1
ATOM 1329 C CA . TYR A 1 173 ? -8.331 2.108 0.526 1.00 97.94 173 TYR A CA 1
ATOM 1330 C C . TYR A 1 173 ? -8.425 2.964 1.782 1.00 97.94 173 TYR A C 1
ATOM 1332 O O . TYR A 1 173 ? -7.529 3.755 2.074 1.00 97.94 173 TYR A O 1
ATOM 1340 N N . TYR A 1 174 ? -9.518 2.809 2.516 1.00 97.69 174 TYR A N 1
ATOM 1341 C CA . TYR A 1 174 ? -9.717 3.420 3.821 1.00 97.69 174 TYR A CA 1
ATOM 1342 C C . TYR A 1 174 ? -9.224 2.442 4.878 1.00 97.69 174 TYR A C 1
ATOM 1344 O O . TYR A 1 174 ? -9.828 1.390 5.071 1.00 97.69 174 TYR A O 1
ATOM 1352 N N . VAL A 1 175 ? -8.110 2.766 5.524 1.00 97.00 175 VAL A N 1
ATOM 1353 C CA . VAL A 1 175 ? -7.449 1.926 6.523 1.00 97.00 175 VAL A CA 1
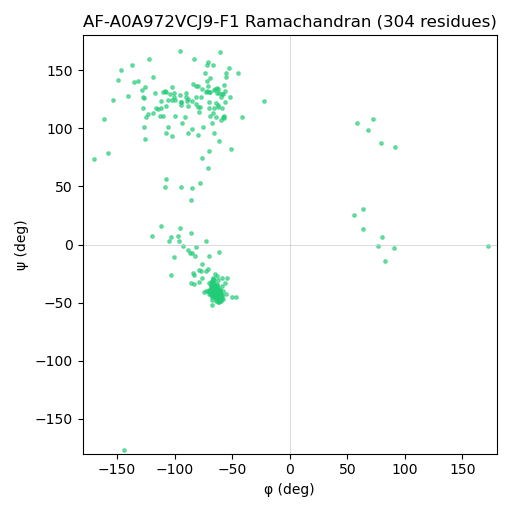ATOM 1354 C C . VAL A 1 175 ? -7.670 2.548 7.899 1.00 97.00 175 VAL A C 1
ATOM 1356 O O . VAL A 1 175 ? -7.259 3.684 8.131 1.00 97.00 175 VAL A O 1
ATOM 1359 N N . SER A 1 176 ? -8.316 1.818 8.807 1.00 96.06 176 SER A N 1
ATOM 1360 C CA . SER A 1 176 ? -8.506 2.215 10.208 1.00 96.06 176 SER A CA 1
ATOM 1361 C C . SER A 1 176 ? -7.999 1.105 11.129 1.00 96.06 176 SER A C 1
ATOM 1363 O O . SER A 1 176 ? -8.733 0.171 11.448 1.00 96.06 176 SER A O 1
ATOM 1365 N N . CYS A 1 177 ? -6.726 1.167 11.518 1.00 95.69 177 CYS A N 1
ATOM 1366 C CA . CYS A 1 177 ? -6.073 0.140 12.341 1.00 95.69 177 CYS A CA 1
ATOM 1367 C C . CYS A 1 177 ? -5.067 0.741 13.335 1.00 95.69 177 CYS A C 1
ATOM 1369 O O . CYS A 1 177 ? -4.964 1.966 13.469 1.00 95.69 177 CYS A O 1
ATOM 1371 N N . HIS A 1 178 ? -4.370 -0.126 14.074 1.00 95.62 178 HIS A N 1
ATOM 1372 C CA . HIS A 1 178 ? -3.311 0.290 14.986 1.00 95.62 178 HIS A CA 1
ATOM 1373 C C . HIS A 1 178 ? -2.074 0.761 14.222 1.00 95.62 178 HIS A C 1
ATOM 1375 O O . HIS A 1 178 ? -1.824 0.397 13.071 1.00 95.62 178 HIS A O 1
ATOM 1381 N N . ARG A 1 179 ? -1.263 1.583 14.880 1.00 94.62 179 ARG A N 1
ATOM 1382 C CA . ARG A 1 179 ? -0.039 2.145 14.300 1.00 94.62 179 ARG A CA 1
ATOM 1383 C C . ARG A 1 179 ? 0.959 1.069 13.856 1.00 94.62 179 ARG A C 1
ATOM 1385 O O . ARG A 1 179 ? 1.614 1.228 12.823 1.00 94.62 179 ARG A O 1
ATOM 1392 N N . GLU A 1 180 ? 1.050 -0.031 14.602 1.00 95.00 180 GLU A N 1
ATOM 1393 C CA . GLU A 1 180 ? 1.904 -1.179 14.269 1.00 95.00 180 GLU A CA 1
ATOM 1394 C C . GLU A 1 180 ? 1.461 -1.865 12.970 1.00 95.00 180 GLU A C 1
ATOM 1396 O O . GLU A 1 180 ? 2.280 -2.103 12.081 1.00 95.00 180 GLU A O 1
ATOM 1401 N N . ASP A 1 181 ? 0.158 -2.070 12.797 1.00 95.88 181 ASP A N 1
ATOM 1402 C CA . ASP A 1 181 ? -0.429 -2.648 11.586 1.00 95.88 181 ASP A CA 1
ATOM 1403 C C . ASP A 1 181 ? -0.131 -1.798 10.345 1.00 95.88 181 ASP A C 1
ATOM 1405 O O . ASP A 1 181 ? 0.258 -2.310 9.290 1.00 95.88 181 ASP A O 1
ATOM 1409 N N . VAL A 1 182 ? -0.256 -0.471 10.474 1.00 95.81 182 VAL A N 1
ATOM 1410 C CA . VAL A 1 182 ? 0.097 0.462 9.395 1.00 95.81 182 VAL A CA 1
ATOM 1411 C C . VAL A 1 182 ? 1.584 0.361 9.061 1.00 95.81 182 VAL A C 1
ATOM 1413 O O . VAL A 1 182 ? 1.952 0.384 7.887 1.00 95.81 182 VAL A O 1
ATOM 1416 N N . LYS A 1 183 ? 2.458 0.199 10.060 1.00 95.81 183 LYS A N 1
ATOM 1417 C CA . LYS A 1 183 ? 3.899 0.005 9.842 1.00 95.81 183 LYS A CA 1
ATOM 1418 C C . LYS A 1 183 ? 4.185 -1.287 9.073 1.00 95.81 183 LYS A C 1
ATOM 1420 O O . LYS A 1 183 ? 5.030 -1.271 8.174 1.00 95.81 183 LYS A O 1
ATOM 1425 N N . HIS A 1 184 ? 3.484 -2.380 9.370 1.00 96.06 184 HIS A N 1
ATOM 1426 C CA . HIS A 1 184 ? 3.592 -3.630 8.612 1.00 96.06 184 HIS A CA 1
ATOM 1427 C C . HIS A 1 184 ? 3.116 -3.463 7.164 1.00 96.06 184 HIS A C 1
ATOM 1429 O O . HIS A 1 184 ? 3.831 -3.849 6.234 1.00 96.06 184 HIS A O 1
ATOM 1435 N N . LEU A 1 185 ? 1.980 -2.790 6.956 1.00 96.94 185 LEU A N 1
ATOM 1436 C CA . LEU A 1 185 ? 1.460 -2.480 5.623 1.00 96.94 185 LEU A CA 1
ATOM 1437 C C . LEU A 1 185 ? 2.438 -1.617 4.807 1.00 96.94 185 LEU A C 1
ATOM 1439 O O . LEU A 1 185 ? 2.728 -1.923 3.650 1.00 96.94 185 LEU A O 1
ATOM 1443 N N . LEU A 1 186 ? 2.993 -0.565 5.414 1.00 96.88 186 LEU A N 1
ATOM 1444 C CA . LEU A 1 186 ? 3.999 0.301 4.794 1.00 96.88 186 LEU A CA 1
ATOM 1445 C C . LEU A 1 186 ? 5.295 -0.457 4.476 1.00 96.88 186 LEU A C 1
ATOM 1447 O O . LEU A 1 186 ? 5.889 -0.256 3.418 1.00 96.88 186 LEU A O 1
ATOM 1451 N N . SER A 1 187 ? 5.707 -1.374 5.351 1.00 96.44 187 SER A N 1
ATOM 1452 C CA . SER A 1 187 ? 6.880 -2.224 5.121 1.00 96.44 187 SER A CA 1
ATOM 1453 C C . SER A 1 187 ? 6.680 -3.153 3.919 1.00 96.44 187 SER A C 1
ATOM 1455 O O . SER A 1 187 ? 7.594 -3.303 3.110 1.00 96.44 187 SER A O 1
ATOM 1457 N N . ALA A 1 188 ? 5.481 -3.721 3.745 1.00 96.00 188 ALA A N 1
ATOM 1458 C CA . ALA A 1 188 ? 5.137 -4.499 2.553 1.00 96.00 188 ALA A CA 1
ATOM 1459 C C . ALA A 1 188 ? 5.160 -3.626 1.283 1.00 96.00 188 ALA A C 1
ATOM 1461 O O . ALA A 1 188 ? 5.767 -4.000 0.275 1.00 96.00 188 ALA A O 1
ATOM 1462 N N . LEU A 1 189 ? 4.578 -2.424 1.356 1.00 96.12 189 LEU A N 1
ATOM 1463 C CA . LEU A 1 189 ? 4.565 -1.433 0.275 1.00 96.12 189 LEU A CA 1
ATOM 1464 C C . LEU A 1 189 ? 5.961 -0.994 -0.180 1.00 96.12 189 LEU A C 1
ATOM 1466 O O . LEU A 1 189 ? 6.143 -0.682 -1.356 1.00 96.12 189 LEU A O 1
ATOM 1470 N N . ASN A 1 190 ? 6.961 -1.023 0.704 1.00 96.69 190 ASN A N 1
ATOM 1471 C CA . ASN A 1 190 ? 8.341 -0.680 0.360 1.00 96.69 190 ASN A CA 1
ATOM 1472 C C . ASN A 1 190 ? 8.900 -1.523 -0.797 1.00 96.69 190 ASN A C 1
ATOM 1474 O O . ASN A 1 190 ? 9.671 -1.023 -1.614 1.00 96.69 190 ASN A O 1
ATOM 1478 N N . SER A 1 191 ? 8.474 -2.784 -0.909 1.00 96.31 191 SER A N 1
ATOM 1479 C CA . SER A 1 191 ? 8.922 -3.679 -1.982 1.00 96.31 191 SER A CA 1
ATOM 1480 C C . SER A 1 191 ? 8.469 -3.232 -3.375 1.00 96.31 191 SER A C 1
ATOM 1482 O O . SER A 1 191 ? 9.194 -3.447 -4.342 1.00 96.31 191 SER A O 1
ATOM 1484 N N . VAL A 1 192 ? 7.316 -2.564 -3.481 1.00 96.69 192 VAL A N 1
ATOM 1485 C CA . VAL A 1 192 ? 6.751 -2.058 -4.743 1.00 96.69 192 VAL A CA 1
ATOM 1486 C C . VAL A 1 192 ? 6.905 -0.545 -4.893 1.00 96.69 192 VAL A C 1
ATOM 1488 O O . VAL A 1 192 ? 6.463 0.013 -5.890 1.00 96.69 192 VAL A O 1
ATOM 1491 N N . TRP A 1 193 ? 7.564 0.131 -3.944 1.00 96.50 193 TRP A N 1
ATOM 1492 C CA . TRP A 1 193 ? 7.614 1.597 -3.908 1.00 96.50 193 TRP A CA 1
ATOM 1493 C C . TRP A 1 193 ? 8.290 2.223 -5.131 1.00 96.50 193 TRP A C 1
ATOM 1495 O O . TRP A 1 193 ? 7.925 3.307 -5.567 1.00 96.50 193 TRP A O 1
ATOM 1505 N N . HIS A 1 194 ? 9.249 1.509 -5.718 1.00 95.69 194 HIS A N 1
ATOM 1506 C CA . HIS A 1 194 ? 9.958 1.908 -6.934 1.00 95.69 194 HIS A CA 1
ATOM 1507 C C . HIS A 1 194 ? 9.089 1.868 -8.204 1.00 95.69 194 HIS A C 1
ATOM 1509 O O . HIS A 1 194 ? 9.539 2.315 -9.251 1.00 95.69 194 HIS A O 1
ATOM 1515 N N . GLN A 1 195 ? 7.881 1.294 -8.139 1.00 96.19 195 GLN A N 1
ATOM 1516 C CA . GLN A 1 195 ? 6.929 1.252 -9.256 1.00 96.19 195 GLN A CA 1
ATOM 1517 C C . GLN A 1 195 ? 6.007 2.479 -9.287 1.00 96.19 195 GLN A C 1
ATOM 1519 O O . GLN A 1 195 ? 5.172 2.585 -10.187 1.00 96.19 195 GLN A O 1
ATOM 1524 N N . PHE A 1 196 ? 6.105 3.361 -8.288 1.00 96.69 196 PHE A N 1
ATOM 1525 C CA . PHE A 1 196 ? 5.342 4.600 -8.238 1.00 96.69 196 PHE A CA 1
ATOM 1526 C C . PHE A 1 196 ? 6.100 5.715 -8.950 1.00 96.69 196 PHE A C 1
ATOM 1528 O O . PHE A 1 196 ? 7.240 6.013 -8.600 1.00 96.69 196 PHE A O 1
ATOM 1535 N N . ASP A 1 197 ? 5.431 6.343 -9.911 1.00 95.50 197 ASP A N 1
ATOM 1536 C CA . ASP A 1 197 ? 5.947 7.501 -10.641 1.00 95.50 197 ASP A CA 1
ATOM 1537 C C . ASP A 1 197 ? 5.902 8.746 -9.745 1.00 95.50 197 ASP A C 1
ATOM 1539 O O . ASP A 1 197 ? 6.844 9.532 -9.687 1.00 95.50 197 ASP A O 1
ATOM 1543 N N . GLU A 1 198 ? 4.814 8.888 -8.981 1.00 96.44 198 GLU A N 1
ATOM 1544 C CA . GLU A 1 198 ? 4.646 9.959 -8.005 1.00 96.44 198 GLU A CA 1
ATOM 1545 C C . GLU A 1 198 ? 4.099 9.417 -6.686 1.00 96.44 198 GLU A C 1
ATOM 1547 O O . GLU A 1 198 ? 3.177 8.595 -6.645 1.00 96.44 198 GLU A O 1
ATOM 1552 N N . THR A 1 199 ? 4.632 9.945 -5.586 1.00 97.38 199 THR A N 1
ATOM 1553 C CA . THR A 1 199 ? 4.109 9.718 -4.241 1.00 97.38 199 THR A CA 1
ATOM 1554 C C . THR A 1 199 ? 3.834 11.056 -3.572 1.00 97.38 199 THR A C 1
ATOM 1556 O O . THR A 1 199 ? 4.634 11.991 -3.644 1.00 97.38 199 THR A O 1
ATOM 1559 N N . ALA A 1 200 ? 2.691 11.180 -2.907 1.00 97.38 200 ALA A N 1
ATOM 1560 C CA . ALA A 1 200 ? 2.376 12.354 -2.109 1.00 97.38 200 ALA A CA 1
ATOM 1561 C C . ALA A 1 200 ? 1.678 11.938 -0.821 1.00 97.38 200 ALA A C 1
ATOM 1563 O O . ALA A 1 200 ? 0.683 11.218 -0.841 1.00 97.38 200 ALA A O 1
ATOM 1564 N N . PHE A 1 201 ? 2.188 12.410 0.309 1.00 97.75 201 PHE A N 1
ATOM 1565 C CA . PHE A 1 201 ? 1.573 12.177 1.605 1.00 97.75 201 PHE A CA 1
ATOM 1566 C C . PHE A 1 201 ? 0.980 13.472 2.147 1.00 97.75 201 PHE A C 1
ATOM 1568 O O . PHE A 1 201 ? 1.631 14.511 2.143 1.00 97.75 201 PHE A O 1
ATOM 1575 N N . TYR A 1 202 ? -0.262 13.411 2.600 1.00 97.06 202 TYR A N 1
ATOM 1576 C CA . TYR A 1 202 ? -1.018 14.537 3.119 1.00 97.06 202 TYR A CA 1
ATOM 1577 C C . TYR A 1 202 ? -1.235 14.327 4.612 1.00 97.06 202 TYR A C 1
ATOM 1579 O O . TYR A 1 202 ? -1.882 13.359 5.024 1.00 97.06 202 TYR A O 1
ATOM 1587 N N . VAL A 1 203 ? -0.695 15.244 5.411 1.00 95.12 203 VAL A N 1
ATOM 1588 C CA . VAL A 1 203 ? -0.844 15.254 6.868 1.00 95.12 203 VAL A CA 1
ATOM 1589 C C . VAL A 1 203 ? -1.916 16.266 7.244 1.00 95.12 203 VAL A C 1
ATOM 1591 O O . VAL A 1 203 ? -1.840 17.424 6.838 1.00 95.12 203 VAL A O 1
ATOM 1594 N N . ASN A 1 204 ? -2.909 15.833 8.018 1.00 92.56 204 ASN A N 1
ATOM 1595 C CA . ASN A 1 204 ? -3.950 16.716 8.537 1.00 92.56 204 ASN A CA 1
ATOM 1596 C C . ASN A 1 204 ? -3.384 17.614 9.655 1.00 92.56 204 ASN A C 1
ATOM 1598 O O . ASN A 1 204 ? -2.727 17.105 10.567 1.00 92.56 204 ASN A O 1
ATOM 1602 N N . THR A 1 205 ? -3.631 18.927 9.590 1.00 87.00 205 THR A N 1
ATOM 1603 C CA . THR A 1 205 ? -3.148 19.900 10.590 1.00 87.00 205 THR A CA 1
ATOM 1604 C C . THR A 1 205 ? -4.067 20.028 11.810 1.00 87.00 205 THR A C 1
ATOM 1606 O O . THR A 1 205 ? -3.705 20.672 12.791 1.00 87.00 205 THR A O 1
ATOM 1609 N N . GLY A 1 206 ? -5.243 19.396 11.784 1.00 81.25 206 GLY A N 1
ATOM 1610 C CA . GLY A 1 206 ? -6.292 19.568 12.791 1.00 81.25 206 GLY A CA 1
ATOM 1611 C C . GLY A 1 206 ? -7.166 20.800 12.540 1.00 81.25 206 GLY A C 1
ATOM 1612 O O . GLY A 1 206 ? -8.262 20.882 13.095 1.00 81.25 206 GLY A O 1
ATOM 1613 N N . GLU A 1 207 ? -6.734 21.712 11.666 1.00 80.69 207 GLU A N 1
ATOM 1614 C CA . GLU A 1 207 ? -7.566 22.791 11.143 1.00 80.69 207 GLU A CA 1
ATOM 1615 C C . GLU A 1 207 ? -8.466 22.243 10.029 1.00 80.69 207 GLU A C 1
ATOM 1617 O O . GLU A 1 207 ? -8.057 21.426 9.199 1.00 80.69 207 GLU A O 1
ATOM 1622 N N . LEU A 1 208 ? -9.740 22.637 10.039 1.00 76.00 208 LEU A N 1
ATOM 1623 C CA . LEU A 1 208 ? -10.748 22.090 9.134 1.00 76.00 208 LEU A CA 1
ATOM 1624 C C . LEU A 1 208 ? -10.360 22.328 7.667 1.00 76.00 208 LEU A C 1
ATOM 1626 O O . LEU A 1 208 ? -10.484 23.432 7.148 1.00 76.00 208 LEU A O 1
ATOM 1630 N N . GLY A 1 209 ? -9.946 21.253 6.994 1.00 76.69 209 GLY A N 1
ATOM 1631 C CA . GLY A 1 209 ? -9.675 21.238 5.557 1.00 76.69 209 GLY A CA 1
ATOM 1632 C C . GLY A 1 209 ? -8.238 21.572 5.159 1.00 76.69 209 GLY A C 1
ATOM 1633 O O . GLY A 1 209 ? -7.919 21.461 3.976 1.00 76.69 209 GLY A O 1
ATOM 1634 N N . GLU A 1 210 ? -7.358 21.911 6.101 1.00 89.19 210 GLU A N 1
ATOM 1635 C CA . GLU A 1 210 ? -5.955 22.157 5.781 1.00 89.19 210 GLU A CA 1
ATOM 1636 C C . GLU A 1 210 ? -5.144 20.850 5.875 1.00 89.19 210 GLU A C 1
ATOM 1638 O O . GLU A 1 210 ? -5.127 20.138 6.883 1.00 89.19 210 GLU A O 1
ATOM 1643 N N . MET A 1 211 ? -4.483 20.496 4.771 1.00 93.50 211 MET A N 1
ATOM 1644 C CA . MET A 1 211 ? -3.583 19.349 4.696 1.00 93.50 211 MET A CA 1
ATOM 1645 C C . MET A 1 211 ? -2.240 19.782 4.127 1.00 93.50 211 MET A C 1
ATOM 1647 O O . MET A 1 211 ? -2.171 20.430 3.083 1.00 93.50 211 MET A O 1
ATOM 1651 N N . ILE A 1 212 ? -1.160 19.360 4.777 1.00 95.19 212 ILE A N 1
ATOM 1652 C CA . ILE A 1 212 ? 0.199 19.622 4.307 1.00 95.19 212 ILE A CA 1
ATOM 1653 C C . ILE A 1 212 ? 0.607 18.499 3.366 1.00 95.19 212 ILE A C 1
ATOM 1655 O O . ILE A 1 212 ? 0.662 17.337 3.771 1.00 95.19 212 ILE A O 1
ATOM 1659 N N . ARG A 1 213 ? 0.909 18.854 2.115 1.00 97.06 213 ARG A N 1
ATOM 1660 C CA . ARG A 1 213 ? 1.399 17.922 1.096 1.0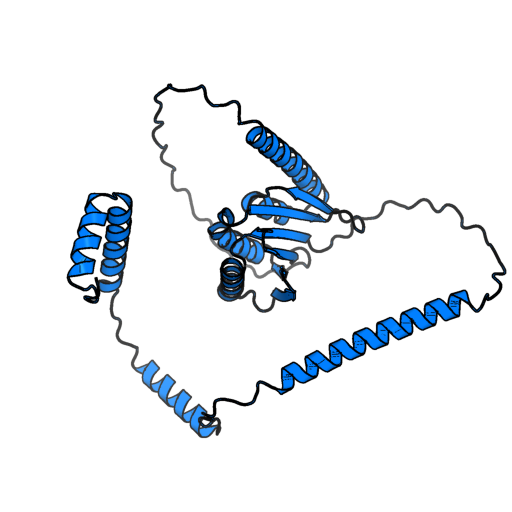0 97.06 213 ARG A CA 1
ATOM 1661 C C . ARG A 1 213 ? 2.917 17.760 1.201 1.00 97.06 213 ARG A C 1
ATOM 1663 O O . ARG A 1 213 ? 3.672 18.724 1.075 1.00 97.06 213 ARG A O 1
ATOM 1670 N N . VAL A 1 214 ? 3.355 16.519 1.364 1.00 97.19 214 VAL A N 1
ATOM 1671 C CA . VAL A 1 214 ? 4.747 16.071 1.285 1.00 97.19 214 VAL A CA 1
ATOM 1672 C C . VAL A 1 214 ? 4.902 15.283 -0.014 1.00 97.19 214 VAL A C 1
ATOM 1674 O O . VAL A 1 214 ? 4.547 14.106 -0.090 1.00 97.19 214 VAL A O 1
ATOM 1677 N N . SER A 1 215 ? 5.372 15.955 -1.064 1.00 96.50 215 SER A N 1
ATOM 1678 C CA . SER A 1 215 ? 5.636 15.339 -2.371 1.00 96.50 215 SER A CA 1
ATOM 1679 C C . SER A 1 215 ? 6.899 14.476 -2.324 1.00 96.50 215 SER A C 1
ATOM 1681 O O . SER A 1 215 ? 7.831 14.794 -1.587 1.00 96.50 215 SER A O 1
ATOM 1683 N N . GLY A 1 216 ? 6.948 13.394 -3.101 1.00 95.50 216 GLY A N 1
ATOM 1684 C CA . GLY A 1 216 ? 8.097 12.484 -3.166 1.00 95.50 216 GLY A CA 1
ATOM 1685 C C . GLY A 1 216 ? 8.386 11.768 -1.844 1.00 95.50 216 GLY A C 1
ATOM 1686 O O . GLY A 1 216 ? 9.544 11.505 -1.526 1.00 95.50 216 GLY A O 1
ATOM 1687 N N . ALA A 1 217 ? 7.354 11.515 -1.035 1.00 96.31 217 ALA A N 1
ATOM 1688 C CA . ALA A 1 217 ? 7.519 10.904 0.277 1.00 96.31 217 ALA A CA 1
ATOM 1689 C C . ALA A 1 217 ? 8.033 9.456 0.163 1.00 96.31 217 ALA A C 1
ATOM 1691 O O . ALA A 1 217 ? 7.506 8.652 -0.615 1.00 96.31 217 ALA A O 1
ATOM 1692 N N . SER A 1 218 ? 9.045 9.112 0.962 1.00 96.75 218 SER A N 1
ATOM 1693 C CA . SER A 1 218 ? 9.521 7.737 1.138 1.00 96.75 218 SER A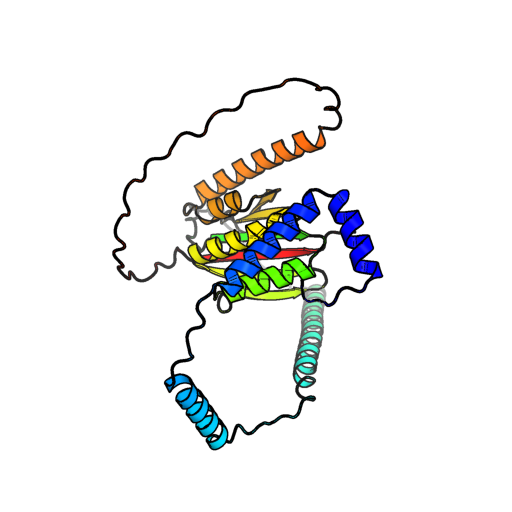 CA 1
ATOM 1694 C C . SER A 1 218 ? 8.682 6.985 2.175 1.00 96.75 218 SER A C 1
ATOM 1696 O O . SER A 1 218 ? 8.070 7.587 3.058 1.00 96.75 218 SER A O 1
ATOM 1698 N N . VAL A 1 219 ? 8.714 5.649 2.138 1.00 96.81 219 VAL A N 1
ATOM 1699 C CA . VAL A 1 219 ? 8.051 4.809 3.155 1.00 96.81 219 VAL A CA 1
ATOM 1700 C C . VAL A 1 219 ? 8.509 5.156 4.568 1.00 96.81 219 VAL A C 1
ATOM 1702 O O . VAL A 1 219 ? 7.690 5.251 5.479 1.00 96.81 219 VAL A O 1
ATOM 1705 N N . SER A 1 220 ? 9.814 5.375 4.758 1.00 96.31 220 SER A N 1
ATOM 1706 C CA . SER A 1 220 ? 10.375 5.726 6.062 1.00 96.31 220 SER A CA 1
ATOM 1707 C C . SER A 1 220 ? 9.911 7.101 6.544 1.00 96.31 220 SER A C 1
ATOM 1709 O O . SER A 1 220 ? 9.620 7.249 7.726 1.00 96.31 220 SER A O 1
ATOM 1711 N N . GLN A 1 221 ? 9.780 8.088 5.650 1.00 96.38 221 GLN A N 1
ATOM 1712 C CA . GLN A 1 221 ? 9.220 9.401 5.986 1.00 96.38 221 GLN A CA 1
ATOM 1713 C C . GLN A 1 221 ? 7.750 9.279 6.405 1.00 96.38 221 GLN A C 1
ATOM 1715 O O . GLN A 1 221 ? 7.366 9.806 7.448 1.00 96.38 221 GLN A O 1
ATOM 1720 N N . VAL A 1 222 ? 6.941 8.540 5.638 1.00 97.12 222 VAL A N 1
ATOM 1721 C CA . VAL A 1 222 ? 5.520 8.310 5.950 1.00 97.12 222 VAL A CA 1
ATOM 1722 C C . VAL A 1 222 ? 5.368 7.591 7.294 1.00 97.12 222 VAL A C 1
ATOM 1724 O O . VAL A 1 222 ? 4.582 8.025 8.134 1.00 97.12 222 VAL A O 1
ATOM 1727 N N . ALA A 1 223 ? 6.157 6.542 7.538 1.00 96.44 223 ALA A N 1
ATOM 1728 C CA . ALA A 1 223 ? 6.139 5.806 8.798 1.00 96.44 223 ALA A CA 1
ATOM 1729 C C . ALA A 1 223 ? 6.538 6.687 9.994 1.00 96.44 223 ALA A C 1
ATOM 1731 O O . ALA A 1 223 ? 5.874 6.638 11.027 1.00 96.44 223 ALA A O 1
ATOM 1732 N N . SER A 1 224 ? 7.570 7.527 9.853 1.00 96.06 224 SER A N 1
ATOM 1733 C CA . SER A 1 224 ? 7.983 8.467 10.904 1.00 96.06 224 SER A CA 1
ATOM 1734 C C . SER A 1 224 ? 6.895 9.496 11.218 1.00 96.06 224 SER A C 1
ATOM 1736 O O . SER A 1 224 ? 6.594 9.723 12.386 1.00 96.06 224 SER A O 1
ATOM 1738 N N . LEU A 1 225 ? 6.244 10.060 10.193 1.00 95.75 225 LEU A N 1
ATOM 1739 C CA . LEU A 1 225 ? 5.154 11.027 10.373 1.00 95.75 225 LEU A CA 1
ATOM 1740 C C . LEU A 1 225 ? 3.924 10.404 11.042 1.00 95.75 225 LEU A C 1
ATOM 1742 O O . LEU A 1 225 ? 3.281 11.039 11.875 1.00 95.75 225 LEU A O 1
ATOM 1746 N N . ILE A 1 226 ? 3.593 9.159 10.695 1.00 95.19 226 ILE A N 1
ATOM 1747 C CA . ILE A 1 226 ? 2.511 8.417 11.352 1.00 95.19 226 ILE A CA 1
ATOM 1748 C C . ILE A 1 226 ? 2.887 8.105 12.801 1.00 95.19 226 ILE A C 1
ATOM 1750 O O . ILE A 1 226 ? 2.020 8.172 13.669 1.00 95.19 226 ILE A O 1
ATOM 1754 N N . ASN A 1 227 ? 4.166 7.819 13.073 1.00 94.12 227 ASN A N 1
ATOM 1755 C CA . ASN A 1 227 ? 4.649 7.473 14.405 1.00 94.12 227 ASN A CA 1
ATOM 1756 C C . ASN A 1 227 ? 4.788 8.665 15.368 1.00 94.12 227 ASN A C 1
ATOM 1758 O O . ASN A 1 227 ? 4.801 8.459 16.580 1.00 94.12 227 ASN A O 1
ATOM 1762 N N . GLU A 1 228 ? 4.808 9.898 14.871 1.00 94.50 228 GLU A N 1
ATOM 1763 C CA . GLU A 1 228 ? 4.786 11.094 15.713 1.00 94.50 228 GLU A CA 1
ATOM 1764 C C . GLU A 1 228 ? 3.405 11.244 16.372 1.00 94.50 228 GLU A C 1
ATOM 1766 O O . GLU A 1 228 ? 2.387 11.274 15.678 1.00 94.50 228 GLU A O 1
ATOM 1771 N N . GLN A 1 229 ? 3.331 11.294 17.703 1.00 90.25 229 GLN A N 1
ATOM 1772 C CA . GLN A 1 229 ? 2.056 11.423 18.430 1.00 90.25 229 GLN A CA 1
ATOM 1773 C C . GLN A 1 229 ? 1.622 12.885 18.575 1.00 90.25 229 GLN A C 1
ATOM 1775 O O . GLN A 1 229 ? 0.428 13.181 18.526 1.00 90.25 229 GLN A O 1
ATOM 1780 N N . ASP A 1 230 ? 2.584 13.800 18.695 1.00 90.62 230 ASP A N 1
ATOM 1781 C CA . ASP A 1 230 ? 2.317 15.227 18.836 1.00 90.62 230 ASP A CA 1
ATOM 1782 C C . ASP A 1 230 ? 1.963 15.841 17.474 1.00 90.62 230 ASP A C 1
ATOM 1784 O O . ASP A 1 230 ? 2.761 15.844 16.534 1.00 90.62 230 ASP A O 1
ATOM 1788 N N . VAL A 1 231 ? 0.748 16.385 17.370 1.00 90.50 231 VAL A N 1
ATOM 1789 C CA . VAL A 1 231 ? 0.240 17.022 16.149 1.00 90.50 231 VAL A CA 1
ATOM 1790 C C . VAL A 1 231 ? 1.147 18.171 15.702 1.00 90.50 231 VAL A C 1
ATOM 1792 O O . VAL A 1 231 ? 1.419 18.297 14.509 1.00 90.50 231 VAL A O 1
ATOM 1795 N N . ARG A 1 232 ? 1.672 18.978 16.634 1.00 91.69 232 ARG A N 1
ATOM 1796 C CA . ARG A 1 232 ? 2.531 20.125 16.299 1.00 91.69 232 ARG A CA 1
ATOM 1797 C C . ARG A 1 232 ? 3.861 19.659 15.726 1.00 91.69 232 ARG A C 1
ATOM 1799 O O . ARG A 1 232 ? 4.250 20.116 14.654 1.00 91.69 232 ARG A O 1
ATOM 1806 N N . LYS A 1 233 ? 4.506 18.690 16.381 1.00 94.31 233 LYS A N 1
ATOM 1807 C CA . LYS A 1 233 ? 5.762 18.103 15.886 1.00 94.31 233 LYS A CA 1
ATOM 1808 C C . LYS A 1 233 ? 5.570 17.426 14.538 1.00 94.31 233 LYS A C 1
ATOM 1810 O O . LYS A 1 233 ? 6.404 17.586 13.655 1.00 94.31 233 LYS A O 1
ATOM 1815 N N . ARG A 1 234 ? 4.444 16.734 14.338 1.00 94.19 234 ARG A N 1
ATOM 1816 C CA . ARG A 1 234 ? 4.119 16.094 13.059 1.00 94.19 234 ARG A CA 1
ATOM 1817 C C . ARG A 1 234 ? 3.979 17.120 11.935 1.00 94.19 234 ARG A C 1
ATOM 1819 O O . ARG A 1 234 ? 4.474 16.888 10.837 1.00 94.19 234 ARG A O 1
ATOM 1826 N N . ILE A 1 235 ? 3.328 18.251 12.206 1.00 94.50 235 ILE A N 1
ATOM 1827 C CA . ILE A 1 235 ? 3.181 19.361 11.255 1.00 94.50 235 ILE A CA 1
ATOM 1828 C C . ILE A 1 235 ? 4.544 19.969 10.913 1.00 94.50 235 ILE A C 1
ATOM 1830 O O . ILE A 1 235 ? 4.851 20.154 9.736 1.00 94.50 235 ILE A O 1
ATOM 1834 N N . GLU A 1 236 ? 5.369 20.266 11.917 1.00 95.75 236 GLU A N 1
ATOM 1835 C CA . GLU A 1 236 ? 6.719 20.803 11.709 1.00 95.75 236 GLU A CA 1
ATOM 1836 C C . GLU A 1 236 ? 7.592 19.830 10.914 1.00 95.75 236 GLU A C 1
ATOM 1838 O O . GLU A 1 236 ? 8.253 20.228 9.951 1.00 95.75 236 GLU A O 1
ATOM 1843 N N . HIS A 1 237 ? 7.531 18.541 11.254 1.00 96.12 237 HIS A N 1
ATOM 1844 C CA . HIS A 1 237 ? 8.251 17.493 10.546 1.00 96.12 237 HIS A CA 1
ATOM 1845 C C . HIS A 1 237 ? 7.774 17.376 9.095 1.00 96.12 237 HIS A C 1
ATOM 1847 O O . HIS A 1 237 ? 8.600 17.368 8.184 1.00 96.12 237 HIS A O 1
ATOM 1853 N N . ALA A 1 238 ? 6.462 17.397 8.847 1.00 95.94 238 ALA A N 1
ATOM 1854 C CA . ALA A 1 238 ? 5.903 17.369 7.496 1.00 95.94 238 ALA A CA 1
ATOM 1855 C C . ALA A 1 238 ? 6.335 18.585 6.660 1.00 95.94 238 ALA A C 1
ATOM 1857 O O . ALA A 1 238 ? 6.706 18.426 5.496 1.00 95.94 238 ALA A O 1
ATOM 1858 N N . LYS A 1 239 ? 6.344 19.794 7.244 1.00 96.31 239 LYS A N 1
ATOM 1859 C CA . LYS A 1 239 ? 6.845 21.010 6.576 1.00 96.31 239 LYS A CA 1
ATOM 1860 C C . LYS A 1 239 ? 8.321 20.869 6.213 1.00 96.31 239 LYS A C 1
ATOM 1862 O O . LYS A 1 239 ? 8.699 21.155 5.078 1.00 96.31 239 LYS A O 1
ATOM 1867 N N . LEU A 1 240 ? 9.138 20.383 7.147 1.00 96.25 240 LEU A N 1
ATOM 1868 C CA . LEU A 1 240 ? 10.569 20.182 6.932 1.00 96.25 240 LEU A CA 1
ATOM 1869 C C . LEU A 1 240 ? 10.846 19.162 5.816 1.00 96.25 240 LEU A C 1
ATOM 1871 O O . LEU A 1 240 ? 11.665 19.429 4.936 1.00 96.25 240 LEU A O 1
ATOM 1875 N N . GLU A 1 241 ? 10.155 18.018 5.821 1.00 95.12 241 GLU A N 1
ATOM 1876 C CA . GLU A 1 241 ? 10.292 17.005 4.765 1.00 95.12 241 GLU A CA 1
ATOM 1877 C C . GLU A 1 241 ? 9.792 17.520 3.410 1.00 95.12 241 GLU A C 1
ATOM 1879 O O . GLU A 1 241 ? 10.423 17.260 2.389 1.00 95.12 241 GLU A O 1
ATOM 1884 N N . SER A 1 242 ? 8.706 18.301 3.383 1.00 94.75 242 SER A N 1
ATOM 1885 C CA . SER A 1 242 ? 8.181 18.895 2.146 1.00 94.75 242 SER A CA 1
ATOM 1886 C C . SER A 1 242 ? 9.195 19.844 1.494 1.00 94.75 242 SER A C 1
ATOM 1888 O O . SER A 1 242 ? 9.466 19.740 0.293 1.00 94.75 242 SER A O 1
ATOM 1890 N N . VAL A 1 243 ? 9.846 20.704 2.288 1.00 95.94 243 VAL A N 1
ATOM 1891 C CA . VAL A 1 243 ? 10.924 21.584 1.804 1.00 95.94 243 VAL A CA 1
ATOM 1892 C C . VAL A 1 243 ? 12.125 20.762 1.327 1.00 95.94 243 VAL A C 1
ATOM 1894 O O . VAL A 1 243 ? 12.645 21.011 0.239 1.00 95.94 243 VAL A O 1
ATOM 1897 N N . ARG A 1 244 ? 12.539 19.740 2.088 1.00 93.94 244 ARG A N 1
ATOM 1898 C CA . ARG A 1 244 ? 13.668 18.866 1.725 1.00 93.94 244 ARG A CA 1
ATOM 1899 C C . ARG A 1 244 ? 13.434 18.131 0.406 1.00 93.94 244 ARG A C 1
ATOM 1901 O O . ARG A 1 244 ? 14.322 18.108 -0.446 1.00 93.94 244 ARG A O 1
ATOM 1908 N N . ASN A 1 245 ? 12.248 17.562 0.221 1.00 93.06 245 ASN A N 1
ATOM 1909 C CA . ASN A 1 245 ? 11.900 16.835 -0.995 1.00 93.06 245 ASN A CA 1
ATOM 1910 C C . ASN A 1 245 ? 11.781 17.781 -2.199 1.00 93.06 245 ASN A C 1
ATOM 1912 O O . ASN A 1 245 ? 12.244 17.440 -3.287 1.00 93.06 245 ASN A O 1
ATOM 1916 N N . SER A 1 246 ? 11.253 18.992 -1.996 1.00 90.94 246 SER A N 1
ATOM 1917 C CA . SER A 1 246 ? 11.200 20.028 -3.037 1.00 90.94 246 SER A CA 1
ATOM 1918 C C . SER A 1 246 ? 12.601 20.436 -3.505 1.00 90.94 246 SER A C 1
ATOM 1920 O O . SER A 1 246 ? 12.846 20.510 -4.706 1.00 90.94 246 SER A O 1
ATOM 1922 N N . MET A 1 247 ? 13.550 20.622 -2.576 1.00 91.88 247 MET A N 1
ATOM 1923 C CA . MET A 1 247 ? 14.949 20.909 -2.924 1.00 91.88 247 MET A CA 1
ATOM 1924 C C . MET A 1 247 ? 15.587 19.764 -3.718 1.00 91.88 247 MET A C 1
ATOM 1926 O O . MET A 1 247 ? 16.243 20.015 -4.724 1.00 91.88 247 MET A O 1
ATOM 1930 N N . ARG A 1 248 ? 15.354 18.509 -3.311 1.00 88.06 248 ARG A N 1
ATOM 1931 C CA . ARG A 1 248 ? 15.890 17.332 -4.011 1.00 88.06 248 ARG A CA 1
ATOM 1932 C C . ARG A 1 248 ? 15.333 17.196 -5.431 1.00 88.06 248 ARG A C 1
ATOM 1934 O O . ARG A 1 248 ? 16.082 16.898 -6.356 1.00 88.06 248 ARG A O 1
ATOM 1941 N N . SER A 1 249 ? 14.037 17.446 -5.611 1.00 85.50 249 SER A N 1
ATOM 1942 C CA . SER A 1 249 ? 13.395 17.421 -6.930 1.00 85.50 249 SER A CA 1
ATOM 1943 C C . SER A 1 249 ? 13.910 18.542 -7.845 1.00 85.50 249 SER A C 1
ATOM 1945 O O . SER A 1 249 ? 14.140 18.307 -9.034 1.00 85.50 249 SER A O 1
ATOM 1947 N N . ALA A 1 250 ? 14.171 19.733 -7.293 1.00 84.31 250 ALA A N 1
ATOM 1948 C CA . ALA A 1 250 ? 14.751 20.848 -8.040 1.00 84.31 250 ALA A CA 1
ATOM 1949 C C . ALA A 1 250 ? 16.192 20.564 -8.498 1.00 84.31 250 ALA A C 1
ATOM 1951 O O . ALA A 1 250 ? 16.550 20.901 -9.625 1.00 84.31 250 ALA A O 1
ATOM 1952 N N . THR A 1 251 ? 17.010 19.908 -7.664 1.00 79.50 251 THR A N 1
ATOM 1953 C CA . THR A 1 251 ? 18.381 19.528 -8.047 1.00 79.50 251 THR A CA 1
ATOM 1954 C C . THR A 1 251 ? 18.417 18.454 -9.130 1.00 79.50 251 THR A C 1
ATOM 1956 O O . THR A 1 251 ? 19.268 18.520 -10.011 1.00 79.50 251 THR A O 1
ATOM 1959 N N . ASP A 1 252 ? 17.477 17.505 -9.108 1.00 72.75 252 ASP A N 1
ATOM 1960 C CA . ASP A 1 252 ? 17.398 16.442 -10.120 1.00 72.75 252 ASP A CA 1
ATOM 1961 C C . ASP A 1 252 ? 16.930 17.001 -11.475 1.00 72.75 252 ASP A C 1
ATOM 1963 O O . ASP A 1 252 ? 17.499 16.697 -12.521 1.00 72.75 252 ASP A O 1
ATOM 1967 N N . SER A 1 253 ? 15.961 17.923 -11.450 1.00 61.28 253 SER A N 1
ATOM 1968 C CA . SER A 1 253 ? 15.439 18.587 -12.656 1.00 61.28 253 SER A CA 1
ATOM 1969 C C . SER A 1 253 ? 16.433 19.580 -13.281 1.00 61.28 253 SER A C 1
ATOM 1971 O O . SER A 1 253 ? 16.332 19.893 -14.465 1.00 61.28 253 SER A O 1
ATOM 1973 N N . GLY A 1 254 ? 17.408 20.071 -12.506 1.00 55.16 254 GLY A N 1
ATOM 1974 C CA . GLY A 1 254 ? 18.506 20.923 -12.982 1.00 55.16 254 GLY A CA 1
ATOM 1975 C C . GLY A 1 254 ? 19.719 20.154 -13.525 1.00 55.16 254 GLY A C 1
ATOM 1976 O O . GLY A 1 254 ? 20.620 20.760 -14.109 1.00 55.16 254 GLY A O 1
ATOM 1977 N N . SER A 1 255 ? 19.751 18.825 -13.383 1.00 48.09 255 SER A N 1
ATOM 1978 C CA . SER A 1 255 ? 20.873 17.971 -13.790 1.00 48.09 255 SER A CA 1
ATOM 1979 C C . SER A 1 255 ? 20.816 17.574 -15.276 1.00 48.09 255 SER A C 1
ATOM 1981 O O . SER A 1 255 ? 20.974 16.416 -15.647 1.00 48.09 255 SER A O 1
ATOM 1983 N N . MET A 1 256 ? 20.611 18.553 -16.164 1.00 47.47 256 MET A N 1
ATOM 1984 C CA . MET A 1 256 ? 21.031 18.446 -17.574 1.00 47.47 256 MET A CA 1
ATOM 1985 C C . MET A 1 256 ? 22.399 19.107 -17.826 1.00 47.47 256 MET A C 1
ATOM 1987 O O . MET A 1 256 ? 22.891 19.099 -18.949 1.00 47.47 256 MET A O 1
ATOM 1991 N N . MET A 1 257 ? 23.053 19.627 -16.779 1.00 48.47 257 MET A N 1
ATOM 1992 C CA . MET A 1 257 ? 24.395 20.231 -16.837 1.00 48.47 257 MET A CA 1
ATOM 1993 C C . MET A 1 257 ? 25.472 19.414 -16.097 1.00 48.47 257 MET A C 1
ATOM 1995 O O . MET A 1 257 ? 26.556 19.925 -15.844 1.00 48.47 257 MET A O 1
ATOM 1999 N N . ALA A 1 258 ? 25.214 18.143 -15.772 1.00 45.88 258 ALA A N 1
ATOM 2000 C CA . ALA A 1 258 ? 26.210 17.233 -15.193 1.00 45.88 258 ALA A CA 1
ATOM 2001 C C . ALA A 1 258 ? 26.641 16.156 -16.205 1.00 45.88 258 ALA A C 1
ATOM 2003 O O . ALA A 1 258 ? 26.649 14.964 -15.918 1.00 45.88 258 ALA A O 1
ATOM 2004 N N . SER A 1 259 ? 26.993 16.584 -17.419 1.00 45.50 259 SER A N 1
ATOM 2005 C CA . SER A 1 259 ? 27.745 15.768 -18.379 1.00 45.50 259 SER A CA 1
ATOM 2006 C C . SER A 1 259 ? 29.170 16.306 -18.487 1.00 45.50 259 SER A C 1
ATOM 2008 O O . SER A 1 259 ? 29.599 16.707 -19.563 1.00 45.50 259 SER A O 1
ATOM 2010 N N . LEU A 1 260 ? 29.876 16.381 -17.358 1.00 50.72 260 LEU A N 1
ATOM 2011 C CA . LEU A 1 260 ? 31.318 16.629 -17.284 1.00 50.72 260 LEU A CA 1
ATOM 2012 C C . LEU A 1 260 ? 31.793 16.386 -15.847 1.00 50.72 260 LEU A C 1
ATOM 2014 O O . LEU A 1 260 ? 32.063 17.322 -15.115 1.00 50.72 260 LEU A O 1
ATOM 2018 N N . GLU A 1 261 ? 31.878 15.122 -15.439 1.00 42.56 261 GLU A N 1
ATOM 2019 C CA . GLU A 1 261 ? 32.872 14.704 -14.442 1.00 42.56 261 GLU A CA 1
ATOM 2020 C C . GLU A 1 261 ? 33.120 13.199 -14.577 1.00 42.56 261 GLU A C 1
ATOM 2022 O O . GLU A 1 261 ? 32.587 12.341 -13.877 1.00 42.56 261 GLU A O 1
ATOM 2027 N N . ASP A 1 262 ? 33.926 12.904 -15.596 1.00 45.00 262 ASP A N 1
ATOM 2028 C CA . ASP A 1 262 ? 34.732 11.698 -15.694 1.00 45.00 262 ASP A CA 1
ATOM 2029 C C . ASP A 1 262 ? 35.897 11.803 -14.687 1.00 45.00 262 ASP A C 1
ATOM 2031 O O . ASP A 1 262 ? 36.509 12.862 -14.547 1.00 45.00 262 ASP A O 1
ATOM 2035 N N . LYS A 1 263 ? 36.223 10.673 -14.047 1.00 48.28 263 LYS A N 1
ATOM 2036 C CA . LYS A 1 263 ? 37.392 10.402 -13.183 1.00 48.28 263 LYS A CA 1
ATOM 2037 C C . LYS A 1 263 ? 37.489 11.108 -11.822 1.00 48.28 263 LYS A C 1
ATOM 2039 O O . LYS A 1 263 ? 38.208 12.089 -11.674 1.00 48.28 263 LYS A O 1
ATOM 2044 N N . MET A 1 264 ? 37.087 10.391 -10.766 1.00 40.06 264 MET A N 1
ATOM 2045 C CA . MET A 1 264 ? 38.056 10.071 -9.706 1.00 40.06 264 MET A CA 1
ATOM 2046 C C . MET A 1 264 ? 37.705 8.791 -8.936 1.00 40.06 264 MET A C 1
ATOM 2048 O O . MET A 1 264 ? 36.619 8.601 -8.401 1.00 40.06 264 MET A O 1
ATOM 2052 N N . THR A 1 265 ? 38.674 7.888 -8.938 1.00 44.62 265 THR A N 1
ATOM 2053 C CA . THR A 1 265 ? 38.729 6.584 -8.283 1.00 44.62 265 THR A CA 1
ATOM 2054 C C . THR A 1 265 ? 38.892 6.652 -6.759 1.00 44.62 265 THR A C 1
ATOM 2056 O O . THR A 1 265 ? 39.583 7.527 -6.251 1.00 44.62 265 THR A O 1
ATOM 2059 N N . LEU A 1 266 ? 38.421 5.576 -6.107 1.00 45.75 266 LEU A N 1
ATOM 2060 C CA . LEU A 1 266 ? 38.906 4.967 -4.853 1.00 45.75 266 LEU A CA 1
ATOM 2061 C C . LEU A 1 266 ? 38.645 5.693 -3.519 1.00 45.75 266 LEU A C 1
ATOM 2063 O O . LEU A 1 266 ? 39.393 6.570 -3.103 1.00 45.75 266 LEU A O 1
ATOM 2067 N N . SER A 1 267 ? 37.733 5.120 -2.725 1.00 38.84 267 SER A N 1
ATOM 2068 C CA . SER A 1 267 ? 38.084 4.629 -1.381 1.00 38.84 267 SER A CA 1
ATOM 2069 C C . SER A 1 267 ? 37.043 3.641 -0.862 1.00 38.84 267 SER A C 1
ATOM 2071 O O . SER A 1 267 ? 35.926 3.997 -0.498 1.00 38.84 267 SER A O 1
ATOM 2073 N N . ALA A 1 268 ? 37.448 2.374 -0.832 1.00 48.34 268 ALA A N 1
ATOM 2074 C CA . ALA A 1 268 ? 36.799 1.329 -0.066 1.00 48.34 268 ALA A CA 1
ATOM 2075 C C . ALA A 1 268 ? 37.051 1.583 1.428 1.00 48.34 268 ALA A C 1
ATOM 2077 O O . ALA A 1 268 ? 38.197 1.539 1.873 1.00 48.34 268 ALA A O 1
ATOM 2078 N N . LEU A 1 269 ? 35.992 1.825 2.204 1.00 42.19 269 LEU A N 1
ATOM 2079 C CA . LEU A 1 269 ? 36.049 1.672 3.656 1.00 42.19 269 LEU A CA 1
ATOM 2080 C C . LEU A 1 269 ? 35.662 0.231 4.027 1.00 42.19 269 LEU A C 1
ATOM 2082 O O . LEU A 1 269 ? 34.622 -0.249 3.568 1.00 42.19 269 LEU A O 1
ATOM 2086 N N . PRO A 1 270 ? 36.449 -0.464 4.866 1.00 50.09 270 PRO A N 1
ATOM 2087 C CA . PRO A 1 270 ? 36.055 -1.761 5.397 1.00 50.09 270 PRO A CA 1
ATOM 2088 C C . PRO A 1 270 ? 34.880 -1.612 6.386 1.00 50.09 270 PRO A C 1
ATOM 2090 O O . PRO A 1 270 ? 34.837 -0.638 7.146 1.00 50.09 270 PRO A O 1
ATOM 2093 N N . PRO A 1 271 ? 33.929 -2.565 6.417 1.00 50.78 271 PRO A N 1
ATOM 2094 C CA . PRO A 1 271 ? 32.819 -2.534 7.361 1.00 50.78 271 PRO A CA 1
ATOM 2095 C C . PRO A 1 271 ? 33.315 -2.783 8.792 1.00 50.78 271 PRO A C 1
ATOM 2097 O O . PRO A 1 271 ? 34.057 -3.728 9.059 1.00 50.78 271 PRO A O 1
ATOM 2100 N N . ARG A 1 272 ? 32.889 -1.928 9.729 1.00 47.50 272 ARG A N 1
ATOM 2101 C CA . ARG A 1 272 ? 33.116 -2.121 11.167 1.00 47.50 272 ARG A CA 1
ATOM 2102 C C . ARG A 1 272 ? 32.241 -3.276 11.682 1.00 47.50 272 ARG A C 1
ATOM 2104 O O . ARG A 1 272 ? 31.056 -3.306 11.349 1.00 47.50 272 ARG A O 1
ATOM 2111 N N . PRO A 1 273 ? 32.770 -4.187 12.515 1.00 48.88 273 PRO A N 1
ATOM 2112 C CA . PRO A 1 273 ? 31.956 -5.201 13.174 1.00 48.88 273 PRO A CA 1
ATOM 2113 C C . PRO A 1 273 ? 31.058 -4.555 14.241 1.00 48.88 273 PRO A C 1
ATOM 2115 O O . PRO A 1 273 ? 31.531 -3.771 15.066 1.00 48.88 273 PRO A O 1
ATOM 2118 N N . MET A 1 274 ? 29.765 -4.890 14.228 1.00 50.53 274 MET A N 1
ATOM 2119 C CA . MET A 1 274 ? 28.835 -4.569 15.313 1.00 50.53 274 MET A CA 1
ATOM 2120 C C . MET A 1 274 ? 28.827 -5.708 16.334 1.00 50.53 274 MET A C 1
ATOM 2122 O O . MET A 1 274 ? 28.640 -6.872 15.986 1.00 50.53 274 MET A O 1
ATOM 2126 N N . LEU A 1 275 ? 29.043 -5.342 17.596 1.00 45.53 275 LEU A N 1
ATOM 2127 C CA . LEU A 1 275 ? 28.912 -6.205 18.763 1.00 45.53 275 LEU A CA 1
ATOM 2128 C C . LEU A 1 275 ? 27.434 -6.493 19.038 1.00 45.53 275 LEU A C 1
ATOM 2130 O O . LEU A 1 275 ? 26.601 -5.590 19.082 1.00 45.53 275 LEU A O 1
ATOM 2134 N N . THR A 1 276 ? 27.139 -7.770 19.244 1.00 51.06 276 THR A N 1
ATOM 2135 C CA . THR A 1 276 ? 25.872 -8.295 19.743 1.00 51.06 276 THR A CA 1
ATOM 2136 C C . THR A 1 276 ? 25.673 -7.853 21.193 1.00 51.06 276 THR A C 1
ATOM 2138 O O . THR A 1 276 ? 26.409 -8.298 22.075 1.00 51.06 276 THR A O 1
ATOM 2141 N N . SER A 1 277 ? 24.682 -7.008 21.466 1.00 42.00 277 SER A N 1
ATOM 2142 C CA . SER A 1 277 ? 24.257 -6.701 22.835 1.00 42.00 277 SER A CA 1
ATOM 2143 C C . SER A 1 277 ? 22.766 -6.976 23.014 1.00 42.00 277 SER A C 1
ATOM 2145 O O . SER A 1 277 ? 21.941 -6.243 22.479 1.00 42.00 277 SER A O 1
ATOM 2147 N N . GLY A 1 278 ? 22.485 -8.037 23.779 1.00 40.25 278 GLY A N 1
ATOM 2148 C CA . GLY A 1 278 ? 21.394 -8.164 24.751 1.00 40.25 278 GLY A CA 1
ATOM 2149 C C . GLY A 1 278 ? 19.961 -7.983 24.262 1.00 40.25 278 GLY A C 1
ATOM 2150 O O . GLY A 1 278 ? 19.483 -6.862 24.131 1.00 40.25 278 GLY A O 1
ATOM 2151 N N . GLU A 1 279 ? 19.245 -9.099 24.135 1.00 51.78 279 GLU A N 1
ATOM 2152 C CA . GLU A 1 279 ? 17.782 -9.132 24.198 1.00 51.78 279 GLU A CA 1
ATOM 2153 C C . GLU A 1 279 ? 17.287 -8.584 25.549 1.00 51.78 279 GLU A C 1
ATOM 2155 O O . GLU A 1 279 ? 17.713 -9.077 26.598 1.00 51.78 279 GLU A O 1
ATOM 2160 N N . PRO A 1 280 ? 16.336 -7.635 25.569 1.00 50.34 280 PRO A N 1
ATOM 2161 C CA . PRO A 1 280 ? 15.479 -7.438 26.717 1.00 50.34 280 PRO A CA 1
ATOM 2162 C C . PRO A 1 280 ? 14.176 -8.224 26.539 1.00 50.34 280 PRO A C 1
ATOM 2164 O O . PRO A 1 280 ? 13.400 -8.039 25.601 1.00 50.34 280 PRO A O 1
ATOM 2167 N N . ASN A 1 281 ? 13.998 -9.116 27.504 1.00 43.97 281 ASN A N 1
ATOM 2168 C CA . ASN A 1 281 ? 12.813 -9.849 27.922 1.00 43.97 281 ASN A CA 1
ATOM 2169 C C . ASN A 1 281 ? 11.465 -9.202 27.528 1.00 43.97 281 ASN A C 1
ATOM 2171 O O . ASN A 1 281 ? 11.153 -8.079 27.927 1.00 43.97 281 ASN A O 1
ATOM 2175 N N . ARG A 1 282 ? 10.629 -9.959 26.806 1.00 39.03 282 ARG A N 1
ATOM 2176 C CA . ARG A 1 282 ? 9.209 -9.653 26.587 1.00 39.03 282 ARG A CA 1
ATOM 2177 C C . ARG A 1 282 ? 8.422 -9.978 27.857 1.00 39.03 282 ARG A C 1
ATOM 2179 O O . ARG A 1 282 ? 8.064 -11.130 28.081 1.00 39.03 282 ARG A O 1
ATOM 2186 N N . THR A 1 283 ? 8.092 -8.957 28.640 1.00 41.97 283 THR A N 1
ATOM 2187 C CA . THR A 1 283 ? 6.988 -9.035 29.604 1.00 41.97 283 THR A CA 1
ATOM 2188 C C . THR A 1 283 ? 5.735 -8.502 28.927 1.00 41.97 283 THR A C 1
ATOM 2190 O O . THR A 1 283 ? 5.576 -7.302 28.723 1.00 41.97 283 THR A O 1
ATOM 2193 N N . SER A 1 284 ? 4.850 -9.416 28.547 1.00 49.66 284 SER A N 1
ATOM 2194 C CA . SER A 1 284 ? 3.481 -9.124 28.142 1.00 49.66 284 SER A CA 1
ATOM 2195 C C . SER A 1 284 ? 2.672 -8.668 29.359 1.00 49.66 284 SER A C 1
ATOM 2197 O O . SER A 1 284 ? 2.361 -9.485 30.226 1.00 49.66 284 SER A O 1
ATOM 2199 N N . MET A 1 285 ? 2.294 -7.392 29.411 1.00 39.22 285 MET A N 1
ATOM 2200 C CA . MET A 1 285 ? 1.130 -6.956 30.181 1.00 39.22 285 MET A CA 1
ATOM 2201 C C . MET A 1 285 ? 0.123 -6.342 29.217 1.00 39.22 285 MET A C 1
ATOM 2203 O O . MET A 1 285 ? 0.380 -5.340 28.560 1.00 39.22 285 MET A O 1
ATOM 2207 N N . SER A 1 286 ? -1.004 -7.039 29.105 1.00 53.22 286 SER A N 1
ATOM 2208 C CA . SER A 1 286 ? -2.216 -6.605 28.430 1.00 53.22 286 SER A CA 1
ATOM 2209 C C . SER A 1 286 ? -2.794 -5.421 29.199 1.00 53.22 286 SER A C 1
ATOM 2211 O O . SER A 1 286 ? -3.506 -5.613 30.183 1.00 53.22 286 SER A O 1
ATOM 2213 N N . GLU A 1 287 ? -2.480 -4.212 28.752 1.00 39.19 287 GLU A N 1
ATOM 2214 C CA . GLU A 1 287 ? -3.157 -2.990 29.167 1.00 39.19 287 GLU A CA 1
ATOM 2215 C C . GLU A 1 287 ? -4.156 -2.607 28.069 1.00 39.19 287 GLU A C 1
ATOM 2217 O O . GLU A 1 287 ? -3.854 -2.655 26.876 1.00 39.19 287 GLU A O 1
ATOM 2222 N N . SER A 1 288 ? -5.393 -2.338 28.481 1.00 45.88 288 SER A N 1
ATOM 2223 C CA . SER A 1 288 ? -6.506 -1.984 27.599 1.00 45.88 288 SER A CA 1
ATOM 2224 C C . SER A 1 288 ? -6.101 -0.822 26.680 1.00 45.88 288 SER A C 1
ATOM 2226 O O . SER A 1 288 ? -5.659 0.200 27.202 1.00 45.88 288 SER A O 1
ATOM 2228 N N . PRO A 1 289 ? -6.247 -0.932 25.344 1.00 47.31 289 PRO A N 1
ATOM 2229 C CA . PRO A 1 289 ? -5.691 0.052 24.427 1.00 47.31 289 PRO A CA 1
ATOM 2230 C C . PRO A 1 289 ? -6.391 1.395 24.617 1.00 47.31 289 PRO A C 1
ATOM 2232 O O . PRO A 1 289 ? -7.601 1.522 24.408 1.00 47.31 289 PRO A O 1
ATOM 2235 N N . GLU A 1 290 ? -5.616 2.400 25.018 1.00 56.22 290 GLU A N 1
ATOM 2236 C CA . GLU A 1 290 ? -6.067 3.780 25.000 1.00 56.22 290 GLU A CA 1
ATOM 2237 C C . GLU A 1 290 ? -6.544 4.159 23.583 1.00 56.22 290 GLU A C 1
ATOM 2239 O O . GLU A 1 290 ? -5.951 3.740 22.582 1.00 56.22 290 GLU A O 1
ATOM 2244 N N . PRO A 1 291 ? -7.591 4.991 23.460 1.00 56.50 291 PRO A N 1
ATOM 2245 C CA . PRO A 1 291 ? -8.166 5.390 22.172 1.00 56.50 291 PRO A CA 1
ATOM 2246 C C . PRO A 1 291 ? -7.197 6.158 21.245 1.00 56.50 291 PRO A C 1
ATOM 2248 O O . PRO A 1 291 ? -7.538 6.420 20.091 1.00 56.50 291 PRO A O 1
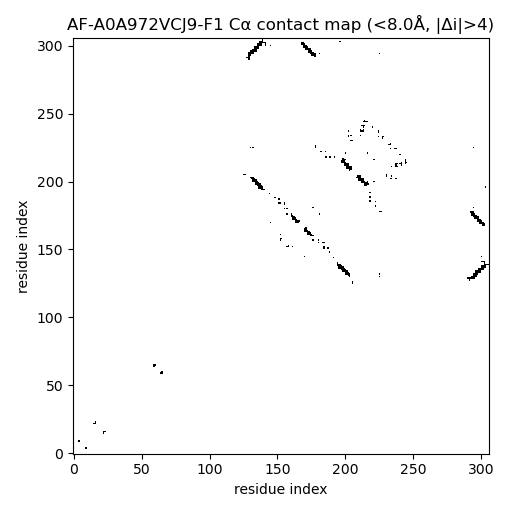ATOM 2251 N N . CYS A 1 292 ? -5.994 6.504 21.716 1.00 59.44 292 CYS A N 1
ATOM 2252 C CA . CYS A 1 292 ? -5.017 7.342 21.018 1.00 59.44 292 CYS A CA 1
ATOM 2253 C C . CYS A 1 292 ? -4.134 6.621 19.985 1.00 59.44 292 CYS A C 1
ATOM 2255 O O . CYS A 1 292 ? -3.438 7.301 19.228 1.00 59.44 292 CYS A O 1
ATOM 2257 N N . ASP A 1 293 ? -4.145 5.286 19.903 1.00 87.38 293 ASP A N 1
ATOM 2258 C CA . ASP A 1 293 ? -3.235 4.570 18.988 1.00 87.38 293 ASP A CA 1
ATOM 2259 C C . ASP A 1 293 ? -3.851 4.169 17.635 1.00 87.38 293 ASP A C 1
ATOM 2261 O O . ASP A 1 293 ? -3.238 3.481 16.815 1.00 87.38 293 ASP A O 1
ATOM 2265 N N . ARG A 1 294 ? -5.075 4.628 17.359 1.00 92.00 294 ARG A N 1
ATOM 2266 C CA . ARG A 1 294 ? -5.714 4.399 16.061 1.00 92.00 294 ARG A CA 1
ATOM 2267 C C . ARG A 1 294 ? -5.245 5.396 15.008 1.00 92.00 294 ARG A C 1
ATOM 2269 O O . ARG A 1 294 ? -5.172 6.606 15.240 1.00 92.00 294 ARG A O 1
ATOM 2276 N N . VAL A 1 295 ? -4.981 4.866 13.820 1.00 94.44 295 VAL A N 1
ATOM 2277 C CA . VAL A 1 295 ? -4.586 5.621 12.632 1.00 94.44 295 VAL A CA 1
ATOM 2278 C C . VAL A 1 295 ? -5.649 5.437 11.556 1.00 94.44 295 VAL A C 1
ATOM 2280 O O . VAL A 1 295 ? -6.047 4.319 11.240 1.00 94.44 295 VAL A O 1
ATOM 2283 N N . GLU A 1 296 ? -6.095 6.549 10.982 1.00 95.69 296 GLU A N 1
ATOM 2284 C CA . GLU A 1 296 ? -6.978 6.609 9.823 1.00 95.69 296 GLU A CA 1
ATOM 2285 C C . GLU A 1 296 ? -6.156 7.043 8.602 1.00 95.69 296 GLU A C 1
ATOM 2287 O O . GLU A 1 296 ? -5.840 8.220 8.411 1.00 95.69 296 GLU A O 1
ATOM 2292 N N . LEU A 1 297 ? -5.789 6.080 7.761 1.00 96.88 297 LEU A N 1
ATOM 2293 C CA . LEU A 1 297 ? -4.996 6.302 6.558 1.00 96.88 297 LEU A CA 1
ATOM 2294 C C . LEU A 1 297 ? -5.847 6.039 5.314 1.00 96.88 297 LEU A C 1
ATOM 2296 O O . LEU A 1 297 ? -6.366 4.946 5.118 1.00 96.88 297 LEU A O 1
ATOM 2300 N N . THR A 1 298 ? -5.959 7.031 4.434 1.00 97.88 298 THR A N 1
ATOM 2301 C CA . THR A 1 298 ? -6.587 6.856 3.116 1.00 97.88 298 THR A CA 1
ATOM 2302 C C . THR A 1 298 ? -5.508 6.676 2.057 1.00 97.88 298 THR A C 1
ATOM 2304 O O . THR A 1 298 ? -4.798 7.629 1.746 1.00 97.88 298 THR A O 1
ATOM 2307 N N . ILE A 1 299 ? -5.381 5.485 1.478 1.00 97.94 299 ILE A N 1
ATOM 2308 C CA . ILE A 1 299 ? -4.456 5.226 0.369 1.00 97.94 299 ILE A CA 1
ATOM 2309 C C . ILE A 1 299 ? -5.224 5.373 -0.945 1.00 97.94 299 ILE A C 1
ATOM 2311 O O . ILE A 1 299 ? -6.229 4.702 -1.173 1.00 97.94 299 ILE A O 1
ATOM 2315 N N . VAL A 1 300 ? -4.757 6.264 -1.813 1.00 98.06 300 VAL A N 1
ATOM 2316 C CA . VAL A 1 300 ? -5.335 6.539 -3.127 1.00 98.06 300 VAL A CA 1
ATOM 2317 C C . VAL A 1 300 ? -4.356 6.074 -4.190 1.00 98.06 300 VAL A C 1
ATOM 2319 O O . VAL A 1 300 ? -3.308 6.684 -4.381 1.00 98.06 300 VAL A O 1
ATOM 2322 N N . LEU A 1 301 ? -4.714 5.016 -4.906 1.00 97.62 301 LEU A N 1
ATOM 2323 C CA . LEU A 1 301 ? -3.959 4.527 -6.048 1.00 97.62 301 LEU A CA 1
ATOM 2324 C C . LEU A 1 301 ? -4.540 5.128 -7.329 1.00 97.62 301 LEU A C 1
ATOM 2326 O O . LEU A 1 301 ? -5.729 4.955 -7.607 1.00 97.62 301 LEU A O 1
ATOM 2330 N N . ARG A 1 302 ? -3.717 5.827 -8.109 1.00 97.19 302 ARG A N 1
ATOM 2331 C CA . ARG A 1 302 ? -4.093 6.440 -9.388 1.00 97.19 302 ARG A CA 1
ATOM 2332 C C . ARG A 1 302 ? -3.262 5.853 -10.519 1.00 97.19 302 ARG A C 1
ATOM 2334 O O . ARG A 1 302 ? -2.078 5.569 -10.347 1.00 97.19 302 ARG A O 1
ATOM 2341 N N . GLN A 1 303 ? -3.889 5.703 -11.679 1.00 95.44 303 GLN A N 1
ATOM 2342 C CA . GLN A 1 303 ? -3.173 5.363 -12.900 1.00 95.44 303 GLN A CA 1
ATOM 2343 C C . GLN A 1 303 ? -2.432 6.596 -13.432 1.00 95.44 303 GLN A C 1
ATOM 2345 O O . GLN A 1 303 ? -3.007 7.686 -13.490 1.00 95.44 303 GLN A O 1
ATOM 2350 N N . SER A 1 304 ? -1.165 6.414 -13.799 1.00 93.62 304 SER A N 1
ATOM 2351 C CA . SER A 1 304 ? -0.367 7.442 -14.470 1.00 93.62 304 SER A CA 1
ATOM 2352 C C . SER A 1 304 ? -0.965 7.754 -15.852 1.00 93.62 304 SER A C 1
ATOM 2354 O O . SER A 1 304 ? -1.341 6.810 -16.559 1.00 93.62 304 SER A O 1
ATOM 2356 N N . PRO A 1 305 ? -1.131 9.034 -16.238 1.00 87.12 305 PRO A N 1
ATOM 2357 C CA . PRO A 1 305 ? -1.548 9.382 -17.591 1.00 87.12 305 PRO A CA 1
ATOM 2358 C C . PRO A 1 305 ? -0.456 8.938 -18.573 1.00 87.12 305 PRO A C 1
ATOM 2360 O O . PRO A 1 305 ? 0.699 9.331 -18.425 1.00 87.12 305 PRO A O 1
ATOM 2363 N N . MET A 1 306 ? -0.822 8.075 -19.527 1.00 72.50 306 MET A N 1
ATOM 2364 C CA . MET A 1 306 ? 0.067 7.680 -20.628 1.00 72.50 306 MET A CA 1
ATOM 2365 C C . MET A 1 306 ? 0.288 8.812 -21.623 1.00 72.50 306 MET A C 1
ATOM 2367 O O . MET A 1 306 ? -0.655 9.616 -21.808 1.00 72.50 306 MET A O 1
#

pLDDT: mean 80.29, std 20.29, range [38.84, 98.06]

Secondary structure (DSSP, 8-state):
--S---HHHHHHHHHHHHH-HHHHHHHHHHHHHHHHHHTS--PPPPHHHHHHHHHHHHHHHHTT-------S-TTSHHHHHHHHHHHHHHHHHHHHHHHHHHHHHS----------------------PPEEEEEEEEES-HHHHHHHHHHHHHHTTGGGTEEEEEETTEEEEEEEEEHHHHHHHHHHHHTTGGG-SEEEEEEE-SSTT-EEEEET--HHHHHHHHH---HHHHHHHHHHHHHHHHHHHHHHHTTTS----------PPPPPPPP-----------PPPPGGGEEEEEEEEEEPP-